Protein AF-A0A0P7AS39-F1 (afdb_monomer_lite)

pLDDT: mean 75.8, std 23.35, range [28.69, 97.69]

Foldseek 3Di:
DDPDPVNVVVVVVVVVVVVVVVVVVVVVVVVVVVVVVVPVVPDDDDDDDDDDDDDDDDDDDDDDDDDDDDDDDDPDPPPPPDPFAAEEEAEAEPVGGDPVVRVLLCVAQVVRHDYDYFDDADLVCVVVLNCPRGDPGQKYKHWYKDWDWDADPVLKIKIWIWIWIWMAGPVVSDTDPVRTDIDTFMAIDNDPVRRVVRRSVVDHD

Radius of gyration: 29.33 Å; chains: 1; bounding box: 55×98×68 Å

Secondary structure (DSSP, 8-state):
----HHHHHHHHHHHHHHHHHHHHHHHHHHHHHHHHHHHTT------------------PPP------------------PPPP-EEEEEEE-SSSB-HHHHHHHHHHH-TTSEE---SS--HHHHHTT-GGGS-S-SEEEEEEEEEEEEE-TTSPEEEEEEEEEEEEETTT--B-GGG-EEEEEEEEESSHHHHHHHHHHT---

Organism: NCBI:txid1300341

Structure (mmCIF, N/CA/C/O backbone):
data_AF-A0A0P7AS39-F1
#
_entry.id   AF-A0A0P7AS39-F1
#
loop_
_atom_site.group_PDB
_atom_site.id
_atom_site.type_symbol
_atom_site.label_atom_id
_atom_site.label_alt_id
_atom_site.label_comp_id
_atom_site.label_asym_id
_atom_site.label_entity_id
_atom_site.label_seq_id
_atom_site.pdbx_PDB_ins_code
_atom_site.Cartn_x
_atom_site.Cartn_y
_atom_site.Cartn_z
_atom_site.occupancy
_atom_site.B_iso_or_equiv
_atom_site.auth_seq_id
_atom_site.auth_comp_id
_atom_site.auth_asym_id
_atom_site.auth_atom_id
_atom_site.pdbx_PDB_model_num
ATOM 1 N N . MET A 1 1 ? 23.313 -58.226 -35.325 1.00 47.03 1 MET A N 1
ATOM 2 C CA . MET A 1 1 ? 23.686 -56.901 -35.876 1.00 47.03 1 MET A CA 1
ATOM 3 C C . MET A 1 1 ? 24.192 -55.994 -34.739 1.00 47.03 1 MET A C 1
ATOM 5 O O . MET A 1 1 ? 23.408 -55.408 -34.002 1.00 47.03 1 MET A O 1
ATOM 9 N N . PHE A 1 2 ? 25.515 -55.976 -34.541 1.00 50.25 2 PHE A N 1
ATOM 10 C CA . PHE A 1 2 ? 26.326 -55.118 -33.650 1.00 50.25 2 PHE A CA 1
ATOM 11 C C . PHE A 1 2 ? 26.127 -53.594 -33.799 1.00 50.25 2 PHE A C 1
ATOM 13 O O . PHE A 1 2 ? 26.998 -52.965 -34.384 1.00 50.25 2 PHE A O 1
ATOM 20 N N . GLN A 1 3 ? 25.072 -52.954 -33.264 1.00 56.53 3 GLN A N 1
ATOM 21 C CA . GLN A 1 3 ? 25.091 -51.478 -33.142 1.00 56.53 3 GLN A CA 1
ATOM 22 C C . GLN A 1 3 ? 26.218 -51.040 -32.191 1.00 56.53 3 GLN A C 1
ATOM 24 O O . GLN A 1 3 ? 26.231 -51.409 -31.014 1.00 56.53 3 GLN A O 1
ATOM 29 N N . SER A 1 4 ? 27.166 -50.252 -32.710 1.00 67.62 4 SER A N 1
ATOM 30 C CA . SER A 1 4 ? 28.352 -49.813 -31.972 1.00 67.62 4 SER A CA 1
ATOM 31 C C . SER A 1 4 ? 27.969 -48.962 -30.753 1.00 67.62 4 SER A C 1
ATOM 33 O O . SER A 1 4 ? 27.009 -48.186 -30.779 1.00 67.62 4 SER A O 1
ATOM 35 N N . ARG A 1 5 ? 28.739 -49.069 -29.661 1.00 61.78 5 ARG A N 1
ATOM 36 C CA . ARG A 1 5 ? 28.501 -48.314 -28.411 1.00 61.78 5 ARG A CA 1
ATOM 37 C C . ARG A 1 5 ? 28.425 -46.790 -28.634 1.00 61.78 5 ARG A C 1
ATOM 39 O O . ARG A 1 5 ? 27.752 -46.102 -27.871 1.00 61.78 5 ARG A O 1
ATOM 46 N N . ARG A 1 6 ? 29.055 -46.268 -29.699 1.00 60.56 6 ARG A N 1
ATOM 47 C CA . ARG A 1 6 ? 28.968 -44.854 -30.111 1.00 60.56 6 ARG A CA 1
ATOM 48 C C . ARG A 1 6 ? 27.585 -44.481 -30.661 1.00 60.56 6 ARG A C 1
ATOM 50 O O . ARG A 1 6 ? 27.065 -43.432 -30.297 1.00 60.56 6 ARG A O 1
ATOM 57 N N . GLN A 1 7 ? 26.946 -45.353 -31.445 1.00 62.91 7 GLN A N 1
ATOM 58 C CA . GLN A 1 7 ? 25.600 -45.092 -31.977 1.00 62.91 7 GLN A CA 1
ATOM 59 C C . GLN A 1 7 ? 24.518 -45.081 -30.889 1.00 62.91 7 GLN A C 1
ATOM 61 O O . GLN A 1 7 ? 23.583 -44.290 -30.972 1.00 62.91 7 GLN A O 1
ATOM 66 N N . ARG A 1 8 ? 24.656 -45.898 -29.833 1.00 62.75 8 ARG A N 1
ATOM 67 C CA . ARG A 1 8 ? 23.720 -45.866 -28.691 1.00 62.75 8 ARG A CA 1
ATOM 68 C C . ARG A 1 8 ? 23.832 -44.575 -27.876 1.00 62.75 8 ARG A C 1
ATOM 70 O O . ARG A 1 8 ? 22.810 -44.024 -27.485 1.00 62.75 8 ARG A O 1
ATOM 77 N N . LYS A 1 9 ? 25.051 -44.062 -27.664 1.00 66.31 9 LYS A N 1
ATOM 78 C CA . LYS A 1 9 ? 25.258 -42.786 -26.956 1.00 66.31 9 LYS A CA 1
ATOM 79 C C . LYS A 1 9 ? 24.668 -41.600 -27.724 1.00 66.31 9 LYS A C 1
ATOM 81 O O . LYS A 1 9 ? 23.971 -40.797 -27.118 1.00 66.31 9 LYS A O 1
ATOM 86 N N . LEU A 1 10 ? 24.873 -41.549 -29.044 1.00 69.12 10 LEU A N 1
ATOM 87 C CA . LEU A 1 10 ? 24.314 -40.497 -29.903 1.00 69.12 10 LEU A CA 1
ATOM 88 C C . LEU A 1 10 ? 22.780 -40.524 -29.957 1.00 69.12 10 LEU A C 1
ATOM 90 O O . LEU A 1 10 ? 22.144 -39.478 -29.881 1.00 69.12 10 LEU A O 1
ATOM 94 N N . LYS A 1 11 ? 22.164 -41.712 -30.032 1.00 72.12 11 LYS A N 1
ATOM 95 C CA . LYS A 1 11 ? 20.696 -41.837 -30.011 1.00 72.12 11 LYS A CA 1
ATOM 96 C C . LYS A 1 11 ? 20.095 -41.389 -28.678 1.00 72.12 11 LYS A C 1
ATOM 98 O O . LYS A 1 11 ? 19.068 -40.715 -28.672 1.00 72.12 11 LYS A O 1
ATOM 103 N N . ASN A 1 12 ? 20.753 -41.706 -27.563 1.00 72.31 12 ASN A N 1
ATOM 104 C CA . ASN A 1 12 ? 20.279 -41.306 -26.240 1.00 72.31 12 ASN A CA 1
ATOM 105 C C . ASN A 1 12 ? 20.435 -39.797 -26.003 1.00 72.31 12 ASN A C 1
ATOM 107 O O . ASN A 1 12 ? 19.520 -39.186 -25.458 1.00 72.31 12 ASN A O 1
ATOM 111 N N . SER A 1 13 ? 21.534 -39.177 -26.449 1.00 74.12 13 SER A N 1
ATOM 112 C CA . SER A 1 13 ? 21.708 -37.722 -26.332 1.00 74.12 13 SER A CA 1
ATOM 113 C C . SER A 1 13 ? 20.749 -36.952 -27.239 1.00 74.12 13 SER A C 1
ATOM 115 O O . SER A 1 13 ? 20.188 -35.948 -26.814 1.00 74.12 13 SER A O 1
ATOM 117 N N . LEU A 1 14 ? 20.502 -37.444 -28.459 1.00 79.88 14 LEU A N 1
ATOM 118 C CA . LEU A 1 14 ? 19.547 -36.833 -29.386 1.00 79.88 14 LEU A CA 1
ATOM 119 C C . LEU A 1 14 ? 18.106 -36.950 -28.867 1.00 79.88 14 LEU A C 1
ATOM 121 O O . LEU A 1 14 ? 17.353 -35.983 -28.913 1.00 79.88 14 LEU A O 1
ATOM 125 N N . SER A 1 15 ? 17.738 -38.109 -28.310 1.00 81.50 15 SER A N 1
ATOM 126 C CA . SER A 1 15 ? 16.428 -38.304 -27.679 1.00 81.50 15 SER A CA 1
ATOM 127 C C . SER A 1 15 ? 16.233 -37.392 -26.466 1.00 81.50 15 SER A C 1
ATOM 129 O O . SER A 1 15 ? 15.133 -36.884 -26.257 1.00 81.50 15 SER A O 1
ATOM 131 N N . LEU A 1 16 ? 17.289 -37.159 -25.684 1.00 83.50 16 LEU A N 1
ATOM 132 C CA . LEU A 1 16 ? 17.232 -36.276 -24.524 1.00 83.50 16 LEU A CA 1
ATOM 133 C C . LEU A 1 16 ? 17.118 -34.805 -24.946 1.00 83.50 16 LEU A C 1
ATOM 135 O O . LEU A 1 16 ? 16.257 -34.101 -24.427 1.00 83.50 16 LEU A O 1
ATOM 139 N N . LEU A 1 17 ? 17.894 -34.371 -25.945 1.00 84.62 17 LEU A N 1
ATOM 140 C CA . LEU A 1 17 ? 17.782 -33.027 -26.523 1.00 84.62 17 LEU A CA 1
ATOM 141 C C . LEU A 1 17 ? 16.387 -32.763 -27.096 1.00 84.62 17 LEU A C 1
ATOM 143 O O . LEU A 1 17 ? 15.815 -31.708 -26.838 1.00 84.62 17 LEU A O 1
ATOM 147 N N . LEU A 1 18 ? 15.805 -33.734 -27.807 1.00 86.94 18 LEU A N 1
ATOM 148 C CA . LEU A 1 18 ? 14.460 -33.599 -28.365 1.00 86.94 18 LEU A CA 1
ATOM 149 C C . LEU A 1 18 ? 13.398 -33.443 -27.266 1.00 86.94 18 LEU A C 1
ATOM 151 O O . LEU A 1 18 ? 12.508 -32.607 -27.389 1.00 86.94 18 LEU A O 1
ATOM 155 N N . LYS A 1 19 ? 13.510 -34.203 -26.167 1.00 87.00 19 LYS A N 1
ATOM 156 C CA . LYS A 1 19 ? 12.599 -34.084 -25.016 1.00 87.00 19 LYS A CA 1
ATOM 157 C C . LYS A 1 19 ? 12.704 -32.718 -24.343 1.00 87.00 19 LYS A C 1
ATOM 159 O O . LYS A 1 19 ? 11.678 -32.119 -24.049 1.00 87.00 19 LYS A O 1
ATOM 164 N N . VAL A 1 20 ? 13.923 -32.217 -24.135 1.00 88.88 20 VAL A N 1
ATOM 165 C CA . VAL A 1 20 ? 14.144 -30.883 -23.551 1.00 88.88 20 VAL A CA 1
ATOM 166 C C . VAL A 1 20 ? 13.539 -29.801 -24.444 1.00 88.88 20 VAL A C 1
ATOM 168 O O . VAL A 1 20 ? 12.831 -28.928 -23.954 1.00 88.88 20 VAL A O 1
ATOM 171 N N . LEU A 1 21 ? 13.743 -29.894 -25.757 1.00 88.62 21 LEU A N 1
ATOM 172 C CA . LEU A 1 21 ? 13.218 -28.919 -26.711 1.00 88.62 21 LEU A CA 1
ATOM 173 C C . LEU A 1 21 ? 11.680 -28.924 -26.753 1.00 88.62 21 LEU A C 1
ATOM 175 O O . LEU A 1 21 ? 11.061 -27.869 -26.856 1.00 88.62 21 LEU A O 1
ATOM 179 N N . LEU A 1 22 ? 11.062 -30.096 -26.586 1.00 88.50 22 LEU A N 1
ATOM 180 C CA . LEU A 1 22 ? 9.608 -30.239 -26.512 1.00 88.50 22 LEU A CA 1
ATOM 181 C C . LEU A 1 22 ? 9.037 -29.635 -25.218 1.00 88.50 22 LEU A C 1
ATOM 183 O O . LEU A 1 22 ? 8.024 -28.943 -25.269 1.00 88.50 22 LEU A O 1
ATOM 187 N N . VAL A 1 23 ? 9.718 -29.808 -24.079 1.00 86.88 23 VAL A N 1
ATOM 188 C CA . VAL A 1 23 ? 9.347 -29.145 -22.813 1.00 86.88 23 VAL A CA 1
ATOM 189 C C . VAL A 1 23 ? 9.438 -27.622 -22.944 1.00 86.88 23 VAL A C 1
ATOM 191 O O . VAL A 1 23 ? 8.516 -26.920 -22.538 1.00 86.88 23 VAL A O 1
ATOM 194 N N . VAL A 1 24 ? 10.501 -27.103 -23.567 1.00 87.38 24 VAL A N 1
ATOM 195 C CA . VAL A 1 24 ? 10.653 -25.658 -23.809 1.00 87.38 24 VAL A CA 1
ATOM 196 C C . VAL A 1 24 ? 9.545 -25.126 -24.724 1.00 87.38 24 VAL A C 1
ATOM 198 O O . VAL A 1 24 ? 8.964 -24.087 -24.426 1.00 87.38 24 VAL A O 1
ATOM 201 N N . ALA A 1 25 ? 9.189 -25.846 -25.792 1.00 85.31 25 ALA A N 1
ATOM 202 C CA . ALA A 1 25 ? 8.106 -25.439 -26.691 1.00 85.31 25 ALA A CA 1
ATOM 203 C C . ALA A 1 25 ? 6.736 -25.382 -25.988 1.00 85.31 25 ALA A C 1
ATOM 205 O O . ALA A 1 25 ? 5.954 -24.464 -26.239 1.00 85.31 25 ALA A O 1
ATOM 206 N N . VAL A 1 26 ? 6.459 -26.327 -25.082 1.00 84.19 26 VAL A N 1
ATOM 207 C CA . VAL A 1 26 ? 5.236 -26.322 -24.261 1.00 84.19 26 VAL A CA 1
ATOM 208 C C . VAL A 1 26 ? 5.228 -25.136 -23.294 1.00 84.19 26 VAL A C 1
ATOM 210 O O . VAL A 1 26 ? 4.208 -24.463 -23.181 1.00 84.19 26 VAL A O 1
ATOM 213 N N . LEU A 1 27 ? 6.362 -24.826 -22.655 1.00 78.75 27 LEU A N 1
ATOM 214 C CA . LEU A 1 27 ? 6.479 -23.658 -21.775 1.00 78.75 27 LEU A CA 1
ATOM 215 C C . LEU A 1 27 ? 6.248 -22.345 -22.536 1.00 78.75 27 LEU A C 1
ATOM 217 O O . LEU A 1 27 ? 5.479 -21.512 -22.073 1.00 78.75 27 LEU A O 1
ATOM 221 N N . VAL A 1 28 ? 6.830 -22.179 -23.728 1.00 79.31 28 VAL A N 1
ATOM 222 C CA . VAL A 1 28 ? 6.599 -20.989 -24.572 1.00 79.31 28 VAL A CA 1
ATOM 223 C C . VAL A 1 28 ? 5.122 -20.854 -24.953 1.00 79.31 28 VAL A C 1
ATOM 225 O O . VAL A 1 28 ? 4.575 -19.757 -24.899 1.00 79.31 28 VAL A O 1
ATOM 228 N N . LYS A 1 29 ? 4.443 -21.962 -25.281 1.00 76.81 29 LYS A N 1
ATOM 229 C CA . LYS A 1 29 ? 3.007 -21.939 -25.595 1.00 76.81 29 LYS A CA 1
ATOM 230 C C . LYS A 1 29 ? 2.122 -21.596 -24.399 1.00 76.81 29 LYS A C 1
ATOM 232 O O . LYS A 1 29 ? 1.101 -20.949 -24.601 1.00 76.81 29 LYS A O 1
ATOM 237 N N . LEU A 1 30 ? 2.506 -22.005 -23.189 1.00 67.62 30 LEU A N 1
ATOM 238 C CA . LEU A 1 30 ? 1.815 -21.609 -21.959 1.00 67.62 30 LEU A CA 1
ATOM 239 C C . LEU A 1 30 ? 1.957 -20.099 -21.709 1.00 67.62 30 LEU A C 1
ATOM 241 O O . LEU A 1 30 ? 0.955 -19.440 -21.456 1.00 67.62 30 LEU A O 1
ATOM 245 N N . PHE A 1 31 ? 3.156 -19.536 -21.896 1.00 64.44 31 PHE A N 1
ATOM 246 C CA . PHE A 1 31 ? 3.369 -18.085 -21.798 1.00 64.44 31 PHE A CA 1
ATOM 247 C C . PHE A 1 31 ? 2.593 -17.289 -22.865 1.00 64.44 31 PHE A C 1
ATOM 249 O O . PHE A 1 31 ? 2.024 -16.247 -22.552 1.00 64.44 31 PHE A O 1
ATOM 256 N N . ASP A 1 32 ? 2.511 -17.779 -24.108 1.00 58.91 32 ASP A N 1
ATOM 257 C CA . ASP A 1 32 ? 1.695 -17.148 -25.162 1.00 58.91 32 ASP A CA 1
ATOM 258 C C . ASP A 1 32 ? 0.187 -17.165 -24.841 1.00 58.91 32 ASP A C 1
ATOM 260 O O . ASP A 1 32 ? -0.555 -16.293 -25.305 1.00 58.91 32 ASP A O 1
ATOM 264 N N . TRP A 1 33 ? -0.285 -18.168 -24.091 1.00 53.50 33 TRP A N 1
ATOM 265 C CA . TRP A 1 33 ? -1.696 -18.296 -23.720 1.00 53.50 33 TRP A CA 1
ATOM 266 C C . TRP A 1 33 ? -2.080 -17.296 -22.624 1.00 53.50 33 TRP A C 1
ATOM 268 O O . TRP A 1 33 ? -3.065 -16.579 -22.801 1.00 53.50 33 TRP A O 1
ATOM 278 N N . ASP A 1 34 ? -1.234 -17.137 -21.599 1.00 53.19 34 ASP A N 1
ATOM 279 C CA . ASP A 1 34 ? -1.402 -16.109 -20.558 1.00 53.19 34 ASP A CA 1
ATOM 280 C C . ASP A 1 34 ? -1.410 -14.686 -21.145 1.00 53.19 34 ASP A C 1
ATOM 282 O O . ASP A 1 34 ? -2.189 -13.831 -20.725 1.00 53.19 34 ASP A O 1
ATOM 286 N N . ILE A 1 35 ? -0.584 -14.419 -22.166 1.00 55.56 35 ILE A N 1
ATOM 287 C CA . ILE A 1 35 ? -0.557 -13.104 -22.824 1.00 55.56 35 ILE A CA 1
ATOM 288 C C . ILE A 1 35 ? -1.856 -12.858 -23.605 1.00 55.56 35 ILE A C 1
ATOM 290 O O . ILE A 1 35 ? -2.406 -11.759 -23.552 1.00 55.56 35 ILE A O 1
ATOM 294 N N . LYS A 1 36 ? -2.389 -13.855 -24.322 1.00 48.50 36 LYS A N 1
ATOM 295 C CA . LYS A 1 36 ? -3.615 -13.660 -25.116 1.00 48.50 36 LYS A CA 1
ATOM 296 C C . LYS A 1 36 ? -4.859 -13.438 -24.261 1.00 48.50 36 LYS A C 1
ATOM 298 O O . LYS A 1 36 ? -5.674 -12.605 -24.649 1.00 48.50 36 LYS A O 1
ATOM 303 N N . GLU A 1 37 ? -4.980 -14.106 -23.115 1.00 50.56 37 GLU A N 1
ATOM 304 C CA . GLU A 1 37 ? -6.087 -13.863 -22.177 1.00 50.56 37 GLU A CA 1
ATOM 305 C C . GLU A 1 37 ? -6.013 -12.461 -21.544 1.00 50.56 37 GLU A C 1
ATOM 307 O O . GLU A 1 37 ? -7.041 -11.825 -21.312 1.00 50.56 37 GLU A O 1
ATOM 312 N N . PHE A 1 38 ? -4.801 -11.923 -21.356 1.00 45.09 38 PHE A N 1
ATOM 313 C CA . PHE A 1 38 ? -4.596 -10.576 -20.815 1.00 45.09 38 PHE A CA 1
ATOM 314 C C . PHE A 1 38 ? -4.957 -9.452 -21.806 1.00 45.09 38 PHE A C 1
ATOM 316 O O . PHE A 1 38 ? -5.356 -8.366 -21.388 1.00 45.09 38 PHE A O 1
ATOM 323 N N . PHE A 1 39 ? -4.851 -9.694 -23.120 1.00 45.75 39 PHE A N 1
ATOM 324 C CA . PHE A 1 39 ? -5.124 -8.688 -24.159 1.00 45.75 39 PHE A CA 1
ATOM 325 C C . PHE A 1 39 ? -6.495 -8.821 -24.844 1.00 45.75 39 PHE A C 1
ATOM 327 O O . PHE A 1 39 ? -6.911 -7.890 -25.533 1.00 45.75 39 PHE A O 1
ATOM 334 N N . SER A 1 40 ? -7.242 -9.912 -24.640 1.00 41.50 40 SER A N 1
ATOM 335 C CA . SER A 1 40 ? -8.593 -10.069 -25.209 1.00 41.50 40 SER A CA 1
ATOM 336 C C . SER A 1 40 ? -9.697 -9.301 -24.469 1.00 41.50 40 SER A C 1
ATOM 338 O O . SER A 1 40 ? -10.819 -9.249 -24.959 1.00 41.50 40 SER A O 1
ATOM 340 N N . GLY A 1 41 ? -9.399 -8.685 -23.320 1.00 36.34 41 GLY A N 1
ATOM 341 C CA . GLY A 1 41 ? -10.342 -7.838 -22.572 1.00 36.34 41 GLY A CA 1
ATOM 342 C C . GLY A 1 41 ? -10.263 -6.337 -22.883 1.00 36.34 41 GLY A C 1
ATOM 343 O O . GLY A 1 41 ? -10.928 -5.554 -22.215 1.00 36.34 41 GLY A O 1
ATOM 344 N N . ALA A 1 42 ? -9.430 -5.916 -23.843 1.00 38.69 42 ALA A N 1
ATOM 345 C CA . ALA A 1 42 ? -9.118 -4.506 -24.102 1.00 38.69 42 ALA A CA 1
ATOM 346 C C . ALA A 1 42 ? -9.568 -4.027 -25.495 1.00 38.69 42 ALA A C 1
ATOM 348 O O . ALA A 1 42 ? -8.835 -3.316 -26.185 1.00 38.69 42 ALA A O 1
ATOM 349 N N . ALA A 1 43 ? -10.767 -4.419 -25.922 1.00 41.00 43 ALA A N 1
ATOM 350 C CA . ALA A 1 43 ? -11.429 -3.827 -27.077 1.00 41.00 43 ALA A CA 1
ATOM 351 C C . ALA A 1 43 ? -12.859 -3.426 -26.694 1.00 41.00 43 ALA A C 1
ATOM 353 O O . ALA A 1 43 ? -13.562 -4.227 -26.091 1.00 41.00 43 ALA A O 1
ATOM 354 N N . GLU A 1 44 ? -13.237 -2.209 -27.106 1.00 39.97 44 GLU A N 1
ATOM 355 C CA . GLU A 1 44 ? -14.496 -1.483 -26.841 1.00 39.97 44 GLU A CA 1
ATOM 356 C C . GLU A 1 44 ? -14.477 -0.756 -25.481 1.00 39.97 44 GLU A C 1
ATOM 358 O O . GLU A 1 44 ? -14.293 -1.355 -24.434 1.00 39.97 44 GLU A O 1
ATOM 363 N N . ASP A 1 45 ? -14.523 0.573 -25.395 1.00 32.09 45 ASP A N 1
ATOM 364 C CA . ASP A 1 45 ? -15.411 1.499 -26.091 1.00 32.09 45 ASP A CA 1
ATOM 365 C C . ASP A 1 45 ? -14.723 2.875 -26.241 1.00 32.09 45 ASP A C 1
ATOM 367 O O . ASP A 1 45 ? -14.144 3.424 -25.298 1.00 32.09 45 ASP A O 1
ATOM 371 N N . LYS A 1 46 ? -14.739 3.415 -27.463 1.00 39.19 46 LYS A N 1
ATOM 372 C CA . LYS A 1 46 ? -14.346 4.791 -27.770 1.00 39.19 46 LYS A CA 1
ATOM 373 C C . LYS A 1 46 ? -15.633 5.596 -27.867 1.00 39.19 46 LYS A C 1
ATOM 375 O O . LYS A 1 46 ? -16.247 5.616 -28.929 1.00 39.19 46 LYS A O 1
ATOM 380 N N . THR A 1 47 ? -15.966 6.342 -26.823 1.00 34.00 47 THR A N 1
ATOM 381 C CA . THR A 1 47 ? -16.983 7.389 -26.921 1.00 34.00 47 THR A CA 1
ATOM 382 C C . THR A 1 47 ? -16.501 8.685 -26.273 1.00 34.00 47 THR A C 1
ATOM 384 O O . THR A 1 47 ? -16.210 8.782 -25.087 1.00 34.00 47 THR A O 1
ATOM 387 N N . GLU A 1 48 ? -16.324 9.648 -27.173 1.00 39.50 48 GLU A N 1
ATOM 388 C CA . GLU A 1 48 ? -16.251 11.101 -27.049 1.00 39.50 48 GLU A CA 1
ATOM 389 C C . GLU A 1 48 ? -16.512 11.721 -25.663 1.00 39.50 48 GLU A C 1
ATOM 391 O O . GLU A 1 48 ? -17.621 11.669 -25.140 1.00 39.50 48 GLU A O 1
ATOM 396 N N . ILE A 1 49 ? -15.541 12.492 -25.160 1.00 34.19 49 ILE A N 1
ATOM 397 C CA . ILE A 1 49 ? -15.831 13.622 -24.267 1.00 34.19 49 ILE A CA 1
ATOM 398 C C . ILE A 1 49 ? -15.376 14.894 -24.975 1.00 34.19 49 ILE A C 1
ATOM 400 O O . ILE A 1 49 ? -14.202 15.271 -24.971 1.00 34.19 49 ILE A O 1
ATOM 404 N N . LYS A 1 50 ? -16.350 15.528 -25.633 1.00 33.44 50 LYS A N 1
ATOM 405 C CA . LYS A 1 50 ? -16.281 16.916 -26.078 1.00 33.44 50 LYS A CA 1
ATOM 406 C C . LYS A 1 50 ? -16.234 17.834 -24.857 1.00 33.44 50 LYS A C 1
ATOM 408 O O . LYS A 1 50 ? -16.996 17.690 -23.908 1.00 33.44 50 LYS A O 1
ATOM 413 N N . THR A 1 51 ? -15.330 18.792 -24.958 1.00 39.56 51 THR A N 1
ATOM 414 C CA . THR A 1 51 ? -15.225 20.051 -24.221 1.00 39.56 51 THR A CA 1
ATOM 415 C C . THR A 1 51 ? -16.567 20.674 -23.822 1.00 39.56 51 THR A C 1
ATOM 417 O O . THR A 1 51 ? -17.388 20.949 -24.695 1.00 39.56 51 THR A O 1
ATOM 420 N N . LEU A 1 52 ? -16.712 21.023 -22.542 1.00 32.56 52 LEU A N 1
ATOM 421 C CA . LEU A 1 52 ? -17.580 22.102 -22.061 1.00 32.56 52 LEU A CA 1
ATOM 422 C C . LEU A 1 52 ? -16.872 22.790 -20.887 1.00 32.56 52 LEU A C 1
ATOM 424 O O . LEU A 1 52 ? -16.954 22.376 -19.734 1.00 32.56 52 LEU A O 1
ATOM 428 N N . ILE A 1 53 ? -16.095 23.811 -21.241 1.00 35.41 53 ILE A N 1
ATOM 429 C CA . ILE A 1 53 ? -15.719 24.902 -20.349 1.00 35.41 53 ILE A CA 1
ATOM 430 C C . ILE A 1 53 ? -16.909 25.862 -20.395 1.00 35.41 53 ILE A C 1
ATOM 432 O O .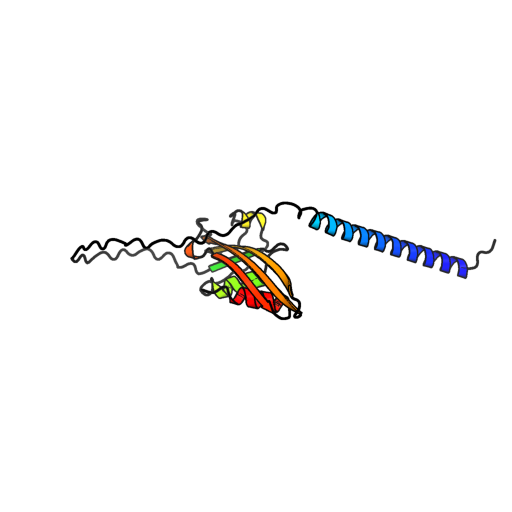 ILE A 1 53 ? -17.124 26.505 -21.419 1.00 35.41 53 ILE A O 1
ATOM 436 N N . GLU A 1 54 ? -17.682 25.937 -19.317 1.00 34.06 54 GLU A N 1
ATOM 437 C CA . GLU A 1 54 ? -18.535 27.090 -19.025 1.00 34.06 54 GLU A CA 1
ATOM 438 C C . GLU A 1 54 ? -18.285 27.502 -17.574 1.00 34.06 54 GLU A C 1
ATOM 440 O O . GLU A 1 54 ? -18.735 26.885 -16.612 1.00 34.06 54 GLU A O 1
ATOM 445 N N . GLU A 1 55 ? -17.474 28.544 -17.458 1.00 38.69 55 GLU A N 1
ATOM 446 C CA . GLU A 1 55 ? -17.252 29.352 -16.275 1.00 38.69 55 GLU A CA 1
ATOM 447 C C . GLU A 1 55 ? -18.431 30.332 -16.172 1.00 38.69 55 GLU A C 1
ATOM 449 O O . GLU A 1 55 ? -18.603 31.182 -17.046 1.00 38.69 55 GLU A O 1
ATOM 454 N N . LYS A 1 56 ? -19.266 30.201 -15.133 1.00 32.06 56 LYS A N 1
ATOM 455 C CA . LYS A 1 56 ? -20.216 31.245 -14.735 1.00 32.06 56 LYS A CA 1
ATOM 456 C C . LYS A 1 56 ? -20.363 31.344 -13.219 1.00 32.06 56 LYS A C 1
ATOM 458 O O . LYS A 1 56 ? -20.756 30.395 -12.550 1.00 32.06 56 LYS A O 1
ATOM 463 N N . ASP A 1 57 ? -20.087 32.563 -12.772 1.00 28.69 57 ASP A N 1
ATOM 464 C CA . ASP A 1 57 ? -20.773 33.335 -11.741 1.00 28.69 57 ASP A CA 1
ATOM 465 C C . ASP A 1 57 ? -20.759 32.846 -10.283 1.00 28.69 57 ASP A C 1
ATOM 467 O O . ASP A 1 57 ? -21.563 32.041 -9.819 1.00 28.69 57 ASP A O 1
ATOM 471 N N . THR A 1 58 ? -19.864 33.500 -9.537 1.00 36.50 58 THR A N 1
ATOM 472 C CA . THR A 1 58 ? -20.123 34.188 -8.260 1.00 36.50 58 THR A CA 1
ATOM 473 C C . THR A 1 58 ? -21.548 34.092 -7.709 1.00 36.50 58 THR A C 1
ATOM 475 O O . THR A 1 58 ? -22.470 34.699 -8.252 1.00 36.50 58 THR A O 1
ATOM 478 N N . LEU A 1 59 ? -21.686 33.484 -6.526 1.00 29.81 59 LEU A N 1
ATOM 479 C CA . LEU A 1 59 ? -22.829 33.698 -5.641 1.00 29.81 59 LEU A CA 1
ATOM 480 C C . LEU A 1 59 ? -22.373 33.938 -4.196 1.00 29.81 59 LEU A C 1
ATOM 482 O O . LEU A 1 59 ? -21.750 33.112 -3.533 1.00 29.81 59 LEU A O 1
ATOM 486 N N . THR A 1 60 ? -22.693 35.152 -3.776 1.00 29.39 60 THR A N 1
ATOM 487 C CA . THR A 1 60 ? -22.491 35.843 -2.509 1.00 29.39 60 THR A CA 1
ATOM 488 C C . THR A 1 60 ? -23.097 35.082 -1.325 1.00 29.39 60 THR A C 1
ATOM 490 O O . THR A 1 60 ? -24.282 34.758 -1.334 1.00 29.39 60 THR A O 1
ATOM 493 N N . ILE A 1 61 ? -22.313 34.855 -0.267 1.00 36.19 61 ILE A N 1
ATOM 494 C CA . ILE A 1 61 ? -22.814 34.378 1.033 1.00 36.19 61 ILE A CA 1
ATOM 495 C C . ILE A 1 61 ? -23.360 35.595 1.804 1.00 36.19 61 IL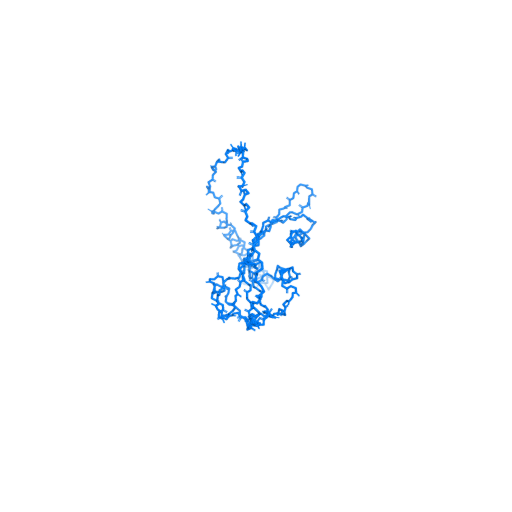E A C 1
ATOM 497 O O . ILE A 1 61 ? -22.624 36.575 1.955 1.00 36.19 61 ILE A O 1
ATOM 501 N N . PRO A 1 62 ? -24.610 35.590 2.306 1.00 32.41 62 PRO A N 1
ATOM 502 C CA . PRO A 1 62 ? -25.125 36.704 3.088 1.00 32.41 62 PRO A CA 1
ATOM 503 C C . PRO A 1 62 ? -24.532 36.715 4.502 1.00 32.41 62 PRO A C 1
ATOM 505 O O . PRO A 1 62 ? -24.668 35.775 5.284 1.00 32.41 62 PRO A O 1
ATOM 508 N N . LEU A 1 63 ? -23.898 37.843 4.812 1.00 31.59 63 LEU A N 1
ATOM 509 C CA . LEU A 1 63 ? -23.465 38.291 6.129 1.00 31.59 63 LEU A CA 1
ATOM 510 C C . LEU A 1 63 ? -24.694 38.506 7.033 1.00 31.59 63 LEU A C 1
ATOM 512 O O . LEU A 1 63 ? -25.430 39.474 6.850 1.00 31.59 63 LEU A O 1
ATOM 516 N N . VAL A 1 64 ? -24.902 37.640 8.027 1.00 30.41 64 VAL A N 1
ATOM 517 C CA . VAL A 1 64 ? -25.857 37.886 9.119 1.00 30.41 64 VAL A CA 1
ATOM 518 C C . VAL A 1 64 ? -25.071 38.201 10.389 1.00 30.41 64 VAL A C 1
ATOM 520 O O . VAL A 1 64 ? -24.389 37.348 10.950 1.00 30.41 64 VAL A O 1
ATOM 523 N N . LYS A 1 65 ? -25.163 39.466 10.811 1.00 32.78 65 LYS A N 1
ATOM 524 C CA . LYS A 1 65 ? -24.747 39.969 12.125 1.00 32.78 65 LYS A CA 1
ATOM 525 C C . LYS A 1 65 ? -25.634 39.385 13.228 1.00 32.78 65 LYS A C 1
ATOM 527 O O . LYS A 1 65 ? -26.855 39.438 13.108 1.00 32.78 65 LYS A O 1
ATOM 532 N N . ALA A 1 66 ? -25.023 38.991 14.340 1.00 31.81 66 ALA A N 1
ATOM 533 C CA . ALA A 1 66 ? -25.654 39.014 15.656 1.00 31.81 66 ALA A CA 1
ATOM 534 C C . ALA A 1 66 ? -24.587 39.344 16.713 1.00 31.81 66 ALA A C 1
ATOM 536 O O . ALA A 1 66 ? -23.599 38.625 16.852 1.00 31.81 66 ALA A O 1
ATOM 537 N N . ASP A 1 67 ? -24.780 40.465 17.408 1.00 32.31 67 ASP A N 1
ATOM 538 C CA . ASP A 1 67 ? -23.937 40.960 18.495 1.00 32.31 67 ASP A CA 1
ATOM 539 C C . ASP A 1 67 ? -24.375 40.364 19.852 1.00 32.31 67 ASP A C 1
ATOM 541 O O . ASP A 1 67 ? -25.511 40.585 20.258 1.00 32.31 67 ASP A O 1
ATOM 545 N N . SER A 1 68 ? -23.416 39.738 20.562 1.00 35.00 68 SER A N 1
ATOM 546 C CA . SER A 1 68 ? -23.205 39.698 22.040 1.00 35.00 68 SER A CA 1
ATOM 547 C C . SER A 1 68 ? -24.265 39.056 22.981 1.00 35.00 68 SER A C 1
ATOM 549 O O . SER A 1 68 ? -25.419 38.936 22.588 1.00 35.00 68 SER A O 1
ATOM 551 N N . PRO A 1 69 ? -23.970 38.737 24.278 1.00 42.62 69 PRO A N 1
ATOM 552 C CA . PRO A 1 69 ? -22.697 38.596 25.025 1.00 42.62 69 PRO A CA 1
ATOM 553 C C . PRO A 1 69 ? -22.562 37.282 25.872 1.00 42.62 69 PRO A C 1
ATOM 555 O O . PRO A 1 69 ? -23.496 36.499 25.992 1.00 42.62 69 PRO A O 1
ATOM 558 N N . LEU A 1 70 ? -21.376 37.089 26.482 1.00 40.47 70 LEU A N 1
ATOM 559 C CA . LEU A 1 70 ? -21.030 36.302 27.695 1.00 40.47 70 LEU A CA 1
ATOM 560 C C . LEU A 1 70 ? -21.949 35.145 28.157 1.00 40.47 70 LEU A C 1
ATOM 562 O O . LEU A 1 70 ? -22.962 35.386 28.809 1.00 40.47 70 LEU A O 1
ATOM 566 N N . ILE A 1 71 ? -21.448 33.904 28.047 1.00 38.78 71 ILE A N 1
ATOM 567 C CA . ILE A 1 71 ? -21.643 32.855 29.066 1.00 38.78 71 ILE A CA 1
ATOM 568 C C . ILE A 1 71 ? -20.305 32.138 29.296 1.00 38.78 71 ILE A C 1
ATOM 570 O O . ILE A 1 71 ? -19.821 31.369 28.467 1.00 38.78 71 ILE A O 1
ATOM 574 N N . GLU A 1 72 ? -19.707 32.439 30.444 1.00 43.53 72 GLU A N 1
ATOM 575 C CA . GLU A 1 72 ? -18.735 31.600 31.139 1.00 43.53 72 GLU A CA 1
ATOM 576 C C . GLU A 1 72 ? -19.444 30.364 31.723 1.00 43.53 72 GLU A C 1
ATOM 578 O O . GLU A 1 72 ? -20.615 3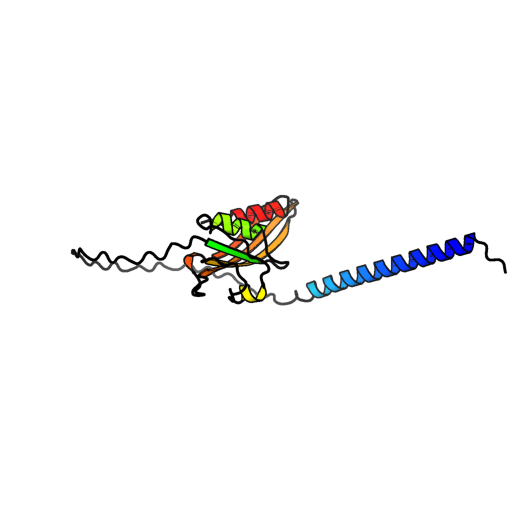0.430 32.086 1.00 43.53 72 GLU A O 1
ATOM 583 N N . ALA A 1 73 ? -18.679 29.283 31.897 1.00 38.16 73 ALA A N 1
ATOM 584 C CA . ALA A 1 73 ? -19.036 28.003 32.518 1.00 38.16 73 ALA A CA 1
ATOM 585 C C . ALA A 1 73 ? -19.738 26.972 31.615 1.00 38.16 73 ALA A C 1
ATOM 587 O O . ALA A 1 73 ? -20.954 26.924 31.490 1.00 38.16 73 ALA A O 1
ATOM 588 N N . GLN A 1 74 ? -18.951 26.013 31.123 1.00 35.56 74 GLN A N 1
ATOM 589 C CA . GLN A 1 74 ? -18.935 24.674 31.721 1.00 35.56 74 GLN A CA 1
ATOM 590 C C . GLN A 1 74 ? -17.764 23.871 31.147 1.00 35.56 74 GLN A C 1
ATOM 592 O O . GLN A 1 74 ? -17.796 23.345 30.037 1.00 35.56 74 GLN A O 1
ATOM 597 N N . LYS A 1 75 ? -16.712 23.775 31.964 1.00 40.88 75 LYS A N 1
ATOM 598 C CA . LYS A 1 75 ? -15.675 22.748 31.895 1.00 40.88 75 LYS A CA 1
ATOM 599 C C . LYS A 1 75 ? -16.357 21.390 32.090 1.00 40.88 75 LYS A C 1
ATOM 601 O O . LYS A 1 75 ? -16.443 20.892 33.206 1.00 40.88 75 LYS A O 1
ATOM 606 N N . SER A 1 76 ? -16.890 20.825 31.012 1.00 37.53 76 SER A N 1
ATOM 607 C CA . SER A 1 76 ? -17.158 19.394 30.953 1.00 37.53 76 SER A CA 1
ATOM 608 C C . SER A 1 76 ? -15.822 18.722 30.689 1.00 37.53 76 SER A C 1
ATOM 610 O O . SER A 1 76 ? -15.228 18.900 29.626 1.00 37.53 76 SER A O 1
ATOM 612 N N . GLU A 1 77 ? -15.323 18.004 31.691 1.00 39.81 77 GLU A N 1
ATOM 613 C CA . GLU A 1 77 ? -14.290 16.991 31.517 1.00 39.81 77 GLU A CA 1
ATOM 614 C C . GLU A 1 77 ? -14.812 15.972 30.502 1.00 39.81 77 GLU A C 1
ATOM 616 O O . GLU A 1 77 ? -15.499 15.008 30.832 1.00 39.81 77 GLU A O 1
ATOM 621 N N . VAL A 1 78 ? -14.524 16.225 29.225 1.00 38.50 78 VAL A N 1
ATOM 622 C CA . VAL A 1 78 ? -14.574 15.202 28.192 1.00 38.50 78 VAL A CA 1
ATOM 623 C C . VAL A 1 78 ? -13.577 14.159 28.657 1.00 38.50 78 VAL A C 1
ATOM 625 O O . VAL A 1 78 ? -12.377 14.437 28.697 1.00 38.50 78 VAL A O 1
ATOM 628 N N . ALA A 1 79 ? -14.079 12.995 29.072 1.00 37.28 79 ALA A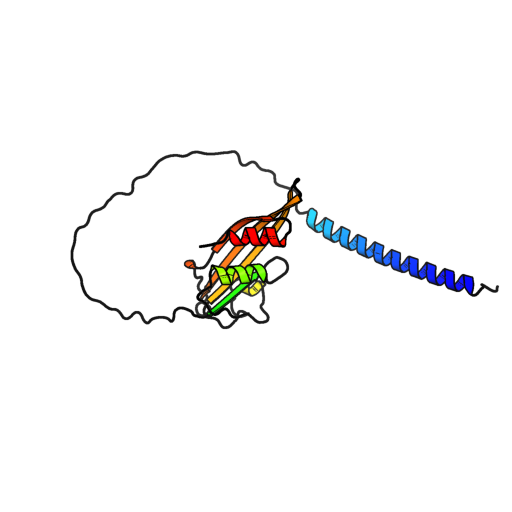 N 1
ATOM 629 C CA . ALA A 1 79 ? -13.261 11.815 29.275 1.00 37.28 79 ALA A CA 1
ATOM 630 C C . ALA A 1 79 ? -12.335 11.717 28.063 1.00 37.28 79 ALA A C 1
ATOM 632 O O . ALA A 1 79 ? -12.799 11.521 26.937 1.00 37.28 79 ALA A O 1
ATOM 633 N N . VAL A 1 80 ? -11.048 11.988 28.288 1.00 40.69 80 VAL A N 1
ATOM 634 C CA . VAL A 1 80 ? -10.028 11.968 27.250 1.00 40.69 80 VAL A CA 1
ATOM 635 C C . VAL A 1 80 ? -9.940 10.512 26.837 1.00 40.69 80 VAL A C 1
ATOM 637 O O . VAL A 1 80 ? -9.224 9.725 27.452 1.00 40.69 80 VAL A O 1
ATOM 640 N N . ASN A 1 81 ? -10.740 10.127 25.840 1.00 45.50 81 ASN A N 1
ATOM 641 C CA . ASN A 1 81 ? -10.489 8.914 25.090 1.00 45.50 81 ASN A CA 1
ATOM 642 C C . ASN A 1 81 ? -9.016 9.013 24.702 1.00 45.50 81 ASN A C 1
ATOM 644 O O . ASN A 1 81 ? -8.648 10.025 24.092 1.00 45.50 81 ASN A O 1
ATOM 648 N N . PRO A 1 82 ? -8.165 8.064 25.128 1.00 54.53 82 PRO A N 1
ATOM 649 C CA . PRO A 1 82 ? -6.751 8.151 24.833 1.00 54.53 82 PRO A CA 1
ATOM 650 C C . PRO A 1 82 ? -6.624 8.334 23.328 1.00 54.53 82 PRO A C 1
ATOM 652 O O . PRO A 1 82 ? -7.226 7.583 22.555 1.00 54.53 82 PRO A O 1
ATOM 655 N N . THR A 1 83 ? -5.916 9.386 22.914 1.00 58.47 83 THR A N 1
ATOM 656 C CA . THR A 1 83 ? -5.591 9.584 21.507 1.00 58.47 83 THR A CA 1
ATOM 657 C C . THR A 1 83 ? -4.964 8.277 21.038 1.00 58.47 83 THR A C 1
ATOM 659 O O . THR A 1 83 ? -3.993 7.845 21.672 1.00 58.47 83 THR A O 1
ATOM 662 N N . PRO A 1 84 ? -5.535 7.601 20.024 1.00 67.88 84 PRO A N 1
ATOM 663 C CA . PRO A 1 84 ? -5.068 6.280 19.656 1.00 67.88 84 PRO A CA 1
ATOM 664 C C . PRO A 1 84 ? -3.568 6.345 19.371 1.00 67.88 84 PRO A C 1
ATOM 666 O O . PRO A 1 84 ? -3.098 7.179 18.601 1.00 67.88 84 PRO A O 1
ATOM 669 N N . ASN A 1 85 ? -2.813 5.497 20.059 1.00 84.62 85 ASN A N 1
ATOM 670 C CA . ASN A 1 85 ? -1.358 5.482 20.063 1.00 84.62 85 ASN A CA 1
ATOM 671 C C . ASN A 1 85 ? -0.790 4.367 19.182 1.00 84.62 85 ASN A C 1
ATOM 673 O O . ASN A 1 85 ? 0.428 4.263 19.032 1.00 84.62 85 ASN A O 1
ATOM 677 N N . SER A 1 86 ? -1.651 3.521 18.607 1.00 93.50 86 SER A N 1
ATOM 678 C CA . SER A 1 86 ? -1.237 2.383 17.794 1.00 93.50 86 SER A CA 1
ATOM 679 C C . SER A 1 86 ? -2.059 2.224 16.519 1.00 93.50 86 SER A C 1
ATOM 681 O O . SER A 1 86 ? -3.290 2.285 16.532 1.00 93.50 86 SER A O 1
ATOM 683 N N . ALA A 1 87 ? -1.363 1.960 15.413 1.00 94.19 87 ALA A N 1
ATOM 684 C CA . ALA A 1 87 ? -1.968 1.735 14.105 1.00 94.19 87 ALA A CA 1
ATOM 685 C C . ALA A 1 87 ? -1.405 0.474 13.439 1.00 94.19 87 ALA A C 1
ATOM 687 O O . ALA A 1 87 ? -0.275 0.063 13.699 1.00 94.19 87 ALA A O 1
ATOM 688 N N . SER A 1 88 ? -2.182 -0.151 12.564 1.00 94.56 88 SER A N 1
ATOM 689 C CA . SER A 1 88 ? -1.687 -1.154 11.616 1.00 94.56 88 SER A CA 1
ATOM 690 C C . SER A 1 88 ? -2.093 -0.755 10.205 1.00 94.56 88 SER A C 1
ATOM 692 O O . SER A 1 88 ? -3.186 -0.233 10.005 1.00 94.56 88 SER A O 1
ATOM 694 N N . ILE A 1 89 ? -1.190 -0.932 9.239 1.00 95.00 89 ILE A N 1
ATOM 695 C CA . ILE A 1 89 ? -1.338 -0.402 7.879 1.00 95.00 89 ILE A CA 1
ATOM 696 C C . ILE A 1 89 ? -1.232 -1.552 6.880 1.00 95.00 89 ILE A C 1
ATOM 698 O O . ILE A 1 89 ? -0.252 -2.299 6.875 1.00 95.00 89 ILE A O 1
ATOM 702 N N . TYR A 1 90 ? -2.243 -1.676 6.025 1.00 95.56 90 TYR A N 1
ATOM 703 C CA . TYR A 1 90 ? -2.370 -2.732 5.029 1.00 95.56 90 TYR A CA 1
ATOM 704 C C . TYR A 1 90 ? -2.733 -2.137 3.672 1.00 95.56 90 TYR A C 1
ATOM 706 O O . TYR A 1 90 ? -3.906 -1.932 3.374 1.00 95.56 90 TYR A O 1
ATOM 714 N N . ILE A 1 91 ? -1.729 -1.879 2.834 1.00 95.56 91 ILE A N 1
ATOM 715 C CA . ILE A 1 91 ? -1.943 -1.419 1.459 1.00 95.56 91 ILE A CA 1
ATOM 716 C C . ILE A 1 91 ? -1.615 -2.555 0.505 1.00 95.56 91 ILE A C 1
ATOM 718 O O . ILE A 1 91 ? -0.503 -3.083 0.526 1.00 95.56 91 ILE A O 1
ATOM 722 N N . PHE A 1 92 ? -2.579 -2.943 -0.324 1.00 95.25 92 PHE A N 1
ATOM 723 C CA . PHE A 1 92 ? -2.425 -4.068 -1.237 1.00 95.25 92 PHE A CA 1
ATOM 724 C C . PHE A 1 92 ? -2.313 -3.619 -2.690 1.00 95.25 92 PHE A C 1
ATOM 726 O O . PHE A 1 92 ? -3.133 -2.844 -3.169 1.00 95.25 92 PHE A O 1
ATOM 733 N N . ASN A 1 93 ? -1.362 -4.187 -3.419 1.00 94.31 93 ASN A N 1
ATOM 734 C CA . ASN A 1 93 ? -1.330 -4.134 -4.875 1.00 94.31 93 ASN A CA 1
ATOM 735 C C . ASN A 1 93 ? -1.857 -5.460 -5.466 1.00 94.31 93 ASN A C 1
ATOM 737 O O . ASN A 1 93 ? -2.434 -6.307 -4.762 1.00 94.31 93 ASN A O 1
ATOM 741 N N . LYS A 1 94 ? -1.681 -5.650 -6.779 1.00 91.69 94 LYS A N 1
ATOM 742 C CA . LYS A 1 94 ? -2.103 -6.866 -7.496 1.00 91.69 94 LYS A CA 1
ATOM 743 C C . LYS A 1 94 ? -1.417 -8.136 -6.973 1.00 91.69 94 LYS A C 1
ATOM 745 O O . LYS A 1 94 ? -2.049 -9.186 -6.960 1.00 91.69 94 LYS A O 1
ATOM 750 N N . THR A 1 95 ? -0.176 -8.042 -6.491 1.00 90.50 95 THR A N 1
ATOM 751 C CA . THR A 1 95 ? 0.628 -9.199 -6.059 1.00 90.50 95 THR A CA 1
ATOM 752 C C . THR A 1 95 ? 0.548 -9.476 -4.558 1.00 90.50 95 THR A C 1
ATOM 754 O O . THR A 1 95 ? 0.783 -10.606 -4.136 1.00 90.50 95 THR A O 1
ATOM 757 N N . GLY A 1 96 ? 0.178 -8.495 -3.733 1.00 92.31 96 GLY A N 1
ATOM 758 C CA . GLY A 1 96 ? 0.062 -8.689 -2.289 1.00 92.31 96 GLY A CA 1
ATOM 759 C C . GLY A 1 96 ? 0.192 -7.394 -1.501 1.00 92.31 96 GLY A C 1
ATOM 760 O O . GLY A 1 96 ? -0.229 -6.337 -1.957 1.00 92.31 96 GLY A O 1
ATOM 761 N N . LEU A 1 97 ? 0.727 -7.495 -0.282 1.00 92.88 97 LEU A N 1
ATOM 762 C CA . LEU A 1 97 ? 1.001 -6.338 0.568 1.00 92.88 97 LEU A CA 1
ATOM 763 C C . LEU A 1 97 ? 2.159 -5.523 -0.023 1.00 92.88 97 LEU A C 1
ATOM 765 O O . LEU A 1 97 ? 3.277 -6.029 -0.156 1.00 92.88 97 LEU A O 1
ATOM 769 N N . ASP A 1 98 ? 1.902 -4.259 -0.333 1.00 94.50 98 ASP A N 1
ATOM 770 C CA . ASP A 1 98 ? 2.887 -3.357 -0.910 1.00 94.50 98 ASP A CA 1
ATOM 771 C C . ASP A 1 98 ? 3.696 -2.661 0.184 1.00 94.50 98 ASP A C 1
ATOM 773 O O . ASP A 1 98 ? 3.303 -1.636 0.737 1.00 94.50 98 ASP A O 1
ATOM 777 N N . LYS A 1 99 ? 4.857 -3.228 0.512 1.00 92.88 99 LYS A N 1
ATOM 778 C CA . LYS A 1 99 ? 5.705 -2.718 1.598 1.00 92.88 99 LYS A CA 1
ATOM 779 C C . LYS A 1 99 ? 6.224 -1.301 1.348 1.00 92.88 99 LYS A C 1
ATOM 781 O O . LYS A 1 99 ? 6.431 -0.567 2.310 1.00 92.88 99 LYS A O 1
ATOM 786 N N . ILE A 1 100 ? 6.450 -0.925 0.087 1.00 94.25 100 ILE A N 1
ATOM 787 C CA . ILE A 1 100 ? 6.980 0.400 -0.258 1.00 94.25 100 ILE A CA 1
ATOM 788 C C . ILE A 1 100 ? 5.902 1.445 0.015 1.00 94.25 100 ILE A C 1
ATOM 790 O O . ILE A 1 100 ? 6.161 2.441 0.692 1.00 94.25 100 ILE A O 1
ATOM 794 N N . VAL A 1 101 ? 4.680 1.186 -0.451 1.00 95.06 101 VAL A N 1
ATOM 795 C CA . VAL A 1 101 ? 3.553 2.096 -0.236 1.00 95.06 101 VAL A CA 1
ATOM 796 C C . VAL A 1 101 ? 3.111 2.101 1.228 1.00 95.06 101 VAL A C 1
ATOM 798 O O . VAL A 1 101 ? 2.864 3.174 1.765 1.00 95.06 101 VAL A O 1
ATOM 801 N N . VAL A 1 102 ? 3.100 0.949 1.912 1.00 94.88 102 VAL A N 1
ATOM 8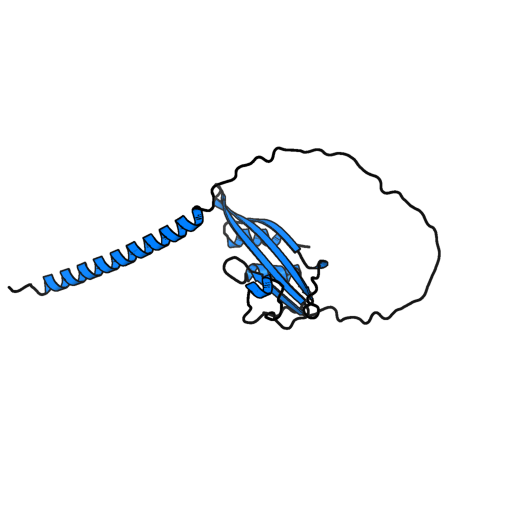02 C CA . VAL A 1 102 ? 2.846 0.873 3.366 1.00 94.88 102 VAL A CA 1
ATOM 803 C C . VAL A 1 102 ? 3.826 1.755 4.135 1.00 94.88 102 VAL A C 1
ATOM 805 O O . VAL A 1 102 ? 3.393 2.575 4.939 1.00 94.88 102 VAL A O 1
ATOM 808 N N . SER A 1 103 ? 5.128 1.636 3.857 1.00 94.19 103 SER A N 1
ATOM 809 C CA . SER A 1 103 ? 6.146 2.450 4.528 1.00 94.19 103 SER A CA 1
ATOM 810 C C . SER A 1 103 ? 5.978 3.940 4.226 1.00 94.19 103 SER A C 1
ATOM 812 O O . SER A 1 103 ? 6.183 4.778 5.101 1.00 94.19 103 SER A O 1
ATOM 814 N N . HIS A 1 104 ? 5.574 4.299 3.006 1.00 94.62 104 HIS A N 1
ATOM 815 C CA . HIS A 1 104 ? 5.270 5.689 2.687 1.00 94.62 104 HIS A CA 1
ATOM 816 C C . HIS A 1 104 ? 4.045 6.200 3.464 1.00 94.62 104 HIS A C 1
ATOM 818 O O . HIS A 1 104 ? 4.121 7.251 4.088 1.00 94.62 104 HIS A O 1
ATOM 824 N N . VAL A 1 105 ? 2.943 5.444 3.492 1.00 94.62 105 VAL A N 1
ATOM 825 C CA . VAL A 1 105 ? 1.724 5.812 4.233 1.00 94.62 105 VAL A CA 1
ATOM 826 C C . VAL A 1 105 ? 2.001 5.957 5.731 1.00 94.62 105 VAL A C 1
ATOM 828 O O . VAL A 1 105 ? 1.545 6.922 6.341 1.00 94.62 105 VAL A O 1
ATOM 831 N N . GLU A 1 106 ? 2.790 5.047 6.307 1.00 94.12 106 GLU A N 1
ATOM 832 C CA . GLU A 1 106 ? 3.272 5.128 7.690 1.00 94.12 106 GLU A CA 1
ATOM 833 C C . GLU A 1 106 ? 3.977 6.460 7.966 1.00 94.12 106 GLU A C 1
ATOM 835 O O . GLU A 1 106 ? 3.577 7.201 8.864 1.00 94.12 106 GLU A O 1
ATOM 840 N N . ASN A 1 107 ? 4.975 6.792 7.145 1.00 93.00 107 ASN A N 1
ATOM 841 C CA . ASN A 1 107 ? 5.810 7.978 7.326 1.00 93.00 107 ASN A CA 1
ATOM 842 C C . ASN A 1 107 ? 5.113 9.302 6.974 1.00 93.00 107 ASN A C 1
ATOM 844 O O . ASN A 1 107 ? 5.600 10.354 7.380 1.00 93.00 107 ASN A O 1
ATOM 848 N N . THR A 1 108 ? 4.014 9.273 6.217 1.00 93.31 108 THR A N 1
ATOM 849 C CA . THR A 1 108 ? 3.300 10.487 5.792 1.00 93.31 108 THR A CA 1
ATOM 850 C C . THR A 1 108 ? 2.084 10.780 6.671 1.00 93.31 108 THR A C 1
ATOM 852 O O . THR A 1 108 ? 1.889 11.919 7.084 1.00 93.31 108 THR A O 1
ATOM 855 N N . PHE A 1 109 ? 1.267 9.769 6.986 1.00 92.38 109 PHE A N 1
ATOM 856 C CA . PHE A 1 109 ? -0.037 9.965 7.640 1.00 92.38 109 PHE A CA 1
ATOM 857 C C . PHE A 1 109 ? -0.091 9.452 9.079 1.00 92.38 109 PHE A C 1
ATOM 859 O O . PHE A 1 109 ? -0.931 9.899 9.859 1.00 92.38 109 PHE A O 1
ATOM 866 N N . PHE A 1 110 ? 0.792 8.521 9.447 1.00 92.31 110 PHE A N 1
ATOM 867 C CA . PHE A 1 110 ? 0.755 7.836 10.741 1.00 92.31 110 PHE A CA 1
ATOM 868 C C . PHE A 1 110 ? 2.004 8.106 11.590 1.00 92.31 110 PHE A C 1
ATOM 870 O O . PHE A 1 110 ? 2.321 7.326 12.483 1.00 92.31 110 PHE A O 1
ATOM 877 N N . THR A 1 111 ? 2.672 9.244 11.377 1.00 90.56 111 THR A N 1
ATOM 878 C CA . THR A 1 111 ? 3.909 9.641 12.081 1.00 90.56 111 THR A CA 1
ATOM 879 C C . THR A 1 111 ? 3.780 9.672 13.605 1.00 90.56 111 THR A C 1
ATOM 881 O O . THR A 1 111 ? 4.758 9.444 14.311 1.00 90.56 111 THR A O 1
ATOM 884 N N . ASN A 1 112 ? 2.572 9.916 14.118 1.00 89.62 112 ASN A N 1
ATOM 885 C CA . ASN A 1 112 ? 2.281 9.976 15.552 1.00 89.62 112 ASN A CA 1
ATOM 886 C C . ASN A 1 112 ? 1.802 8.638 16.149 1.00 89.62 112 ASN A C 1
ATOM 888 O O . ASN A 1 112 ? 1.446 8.590 17.325 1.00 89.62 112 ASN A O 1
ATOM 892 N N . TYR A 1 113 ? 1.768 7.557 15.365 1.00 92.06 113 TYR A N 1
ATOM 893 C CA . TYR A 1 113 ? 1.270 6.254 15.800 1.00 92.06 113 TYR A CA 1
ATOM 894 C C . TYR A 1 113 ? 2.411 5.249 15.931 1.00 92.06 113 TYR A C 1
ATOM 896 O O . TYR A 1 113 ? 3.293 5.150 15.082 1.00 92.06 113 TYR A O 1
ATOM 904 N N . LYS A 1 114 ? 2.344 4.400 16.958 1.00 91.50 114 LYS A N 1
ATOM 905 C CA . LYS A 1 114 ? 3.169 3.196 17.026 1.00 91.50 114 LYS A CA 1
ATOM 906 C C . LYS A 1 114 ? 2.614 2.161 16.052 1.00 91.50 114 LYS A C 1
ATOM 908 O O . LYS A 1 114 ? 1.634 1.473 16.362 1.00 91.50 114 LYS A O 1
ATOM 913 N N . VAL A 1 115 ? 3.237 2.043 14.885 1.00 90.19 115 VAL A N 1
ATOM 914 C CA . VAL A 1 115 ? 2.798 1.086 13.868 1.00 90.19 115 VAL A CA 1
ATOM 915 C C . VAL A 1 115 ? 3.190 -0.338 14.257 1.00 90.19 115 VAL A C 1
ATOM 917 O O . VAL A 1 115 ? 4.324 -0.617 14.650 1.00 90.19 115 VAL A O 1
ATOM 920 N N . LYS A 1 116 ? 2.228 -1.261 14.177 1.00 86.12 116 LYS A N 1
ATOM 921 C CA . LYS A 1 116 ? 2.457 -2.697 14.363 1.00 86.12 116 LYS A CA 1
ATOM 922 C C . LYS A 1 116 ? 2.226 -3.430 13.050 1.00 86.12 116 LYS A C 1
ATOM 924 O O . LYS A 1 116 ? 1.178 -3.285 12.422 1.00 86.12 116 LYS A O 1
ATOM 929 N N . ALA A 1 117 ? 3.180 -4.280 12.685 1.00 72.62 117 ALA A N 1
ATOM 930 C CA . ALA A 1 117 ? 3.002 -5.215 11.588 1.00 72.62 117 ALA A CA 1
ATOM 931 C C . ALA A 1 117 ? 1.939 -6.264 11.956 1.00 72.62 117 ALA A C 1
ATOM 933 O O . ALA A 1 117 ? 1.964 -6.842 13.045 1.00 72.62 117 ALA A O 1
ATOM 934 N N . GLY A 1 118 ? 1.004 -6.511 11.039 1.00 65.50 118 GLY A N 1
ATOM 935 C CA . GLY A 1 118 ? 0.109 -7.661 11.128 1.00 65.50 118 GLY A CA 1
ATOM 936 C C . GLY A 1 118 ? 0.840 -8.968 10.871 1.00 65.50 118 GLY A C 1
ATOM 937 O O . GLY A 1 118 ? 1.793 -9.002 10.097 1.00 65.50 118 GLY A O 1
ATOM 938 N N . GLY A 1 119 ? 0.359 -10.042 11.495 1.00 69.50 119 GLY A N 1
ATOM 939 C CA . GLY A 1 119 ? 0.738 -11.403 11.124 1.00 69.50 119 GLY A CA 1
ATOM 940 C C . GLY A 1 119 ? 0.137 -11.816 9.776 1.00 69.50 119 GLY A C 1
ATOM 941 O O . GLY A 1 119 ? -0.070 -10.994 8.885 1.00 69.50 119 GLY A O 1
ATOM 942 N N . SER A 1 120 ? -0.174 -13.103 9.622 1.00 74.69 120 SER A N 1
ATOM 943 C CA . SER A 1 120 ? -0.904 -13.583 8.444 1.00 74.69 120 SER A CA 1
ATOM 944 C C . SER A 1 120 ? -2.284 -12.919 8.375 1.00 74.69 120 SER A C 1
ATOM 946 O O . SER A 1 120 ? -3.100 -13.096 9.279 1.00 74.69 120 SER A O 1
ATOM 948 N N . VAL A 1 121 ? -2.531 -12.137 7.322 1.00 84.31 121 VAL A N 1
ATOM 949 C CA . VAL A 1 121 ? -3.779 -11.390 7.125 1.00 84.31 121 VAL A CA 1
ATOM 950 C C . VAL A 1 121 ? -4.542 -11.892 5.908 1.00 84.31 121 VAL A C 1
ATOM 952 O O . VAL A 1 121 ? -3.955 -12.224 4.878 1.00 84.31 121 VAL A O 1
ATOM 955 N N . ASN A 1 122 ? -5.871 -11.908 6.002 1.00 87.88 122 ASN A N 1
ATOM 956 C CA . ASN A 1 122 ? -6.724 -12.234 4.867 1.00 87.88 122 ASN A CA 1
ATOM 957 C C . ASN A 1 122 ? -7.056 -10.947 4.092 1.00 87.88 122 ASN A C 1
ATOM 959 O O . ASN A 1 122 ? -7.890 -10.153 4.530 1.00 87.88 122 ASN A O 1
ATOM 963 N N . LYS A 1 123 ? -6.395 -10.753 2.939 1.00 89.38 123 LYS A N 1
ATOM 964 C CA . LYS A 1 123 ? -6.564 -9.579 2.060 1.00 89.38 123 LYS A CA 1
ATOM 965 C C . LYS A 1 123 ? -8.036 -9.303 1.735 1.00 89.38 123 LYS A C 1
ATOM 967 O O . LYS A 1 123 ? -8.481 -8.171 1.884 1.00 89.38 123 LYS A O 1
ATOM 972 N N . SER A 1 124 ? -8.791 -10.324 1.328 1.00 88.56 124 SER A N 1
ATOM 973 C CA . SER A 1 124 ? -10.189 -10.158 0.911 1.00 88.56 124 SER A CA 1
ATOM 974 C C . SER A 1 124 ? -11.095 -9.737 2.065 1.00 88.56 124 SER A C 1
ATOM 976 O O . SER A 1 124 ? -11.959 -8.889 1.880 1.00 88.56 124 SER A O 1
ATOM 978 N N . ARG A 1 125 ? -10.879 -10.282 3.271 1.00 89.31 125 ARG A N 1
ATOM 979 C CA . ARG A 1 125 ? -11.637 -9.872 4.466 1.00 89.31 125 ARG A CA 1
ATOM 980 C C . ARG A 1 125 ? -11.356 -8.414 4.822 1.00 89.31 125 ARG A C 1
ATOM 982 O O . ARG A 1 125 ? -12.299 -7.645 4.968 1.00 89.31 125 ARG A O 1
ATOM 989 N N . LEU A 1 126 ? -10.079 -8.024 4.866 1.00 90.12 126 LEU A N 1
ATOM 990 C CA . LEU A 1 126 ? -9.690 -6.650 5.189 1.00 90.12 126 LEU A CA 1
ATOM 991 C C . LEU A 1 126 ? -10.256 -5.635 4.190 1.00 90.12 126 LEU A C 1
ATOM 993 O O . LEU A 1 126 ? -10.815 -4.629 4.614 1.00 90.12 126 LEU A O 1
ATOM 997 N N . LEU A 1 127 ? -10.156 -5.903 2.883 1.00 88.31 127 LEU A N 1
ATOM 998 C CA . LEU A 1 127 ? -10.690 -5.007 1.848 1.00 88.31 127 LEU A CA 1
ATOM 999 C C . LEU A 1 127 ? -12.223 -4.885 1.890 1.00 88.31 127 LEU A C 1
ATOM 1001 O O . LEU A 1 127 ? -12.755 -3.863 1.475 1.00 88.31 127 LEU A O 1
ATOM 1005 N N . ASN A 1 128 ? -12.921 -5.882 2.442 1.00 87.50 128 ASN A N 1
ATOM 1006 C CA . ASN A 1 128 ? -14.366 -5.838 2.683 1.00 87.50 128 ASN A CA 1
ATOM 1007 C C . ASN A 1 128 ? -14.739 -5.194 4.035 1.00 87.50 128 ASN A C 1
ATOM 1009 O O . ASN A 1 128 ? -15.902 -5.239 4.432 1.00 87.50 128 ASN A O 1
ATOM 1013 N N . GLY A 1 129 ? -13.773 -4.627 4.765 1.00 83.75 129 GLY A N 1
ATOM 1014 C CA . GLY A 1 129 ? -13.992 -3.984 6.064 1.00 83.75 129 GLY A CA 1
ATOM 1015 C C . GLY A 1 129 ? -14.043 -4.946 7.257 1.00 83.75 129 GLY A C 1
ATOM 1016 O O . GLY A 1 129 ? -14.262 -4.511 8.386 1.00 83.75 129 GLY A O 1
ATOM 1017 N N . ASP A 1 130 ? -13.802 -6.244 7.054 1.00 89.81 130 ASP A N 1
ATOM 1018 C CA . ASP A 1 130 ? -13.672 -7.197 8.155 1.00 89.81 130 ASP A CA 1
ATOM 1019 C C . ASP A 1 130 ? -12.265 -7.129 8.748 1.00 89.81 130 ASP A C 1
ATOM 1021 O O . ASP A 1 130 ? -11.292 -7.700 8.243 1.00 89.81 130 ASP A O 1
ATOM 1025 N N . LEU A 1 131 ? -12.179 -6.427 9.873 1.00 90.94 131 LEU A N 1
ATOM 1026 C CA . LEU A 1 131 ? -10.920 -6.169 10.548 1.00 90.94 131 LEU A CA 1
ATOM 1027 C C . LEU A 1 131 ? -10.442 -7.351 11.389 1.00 90.94 131 LEU A C 1
ATOM 1029 O O . LEU A 1 131 ? -9.337 -7.272 11.901 1.00 90.94 131 LEU A O 1
ATOM 1033 N N . SER A 1 132 ? -11.207 -8.429 11.588 1.00 87.81 132 SER A N 1
ATOM 1034 C CA . SER A 1 132 ? -10.889 -9.477 12.580 1.00 87.81 132 SER A CA 1
ATOM 1035 C C . SER A 1 132 ? -9.488 -10.089 12.440 1.00 87.81 132 SER A C 1
ATOM 1037 O O . SER A 1 132 ? -8.873 -10.415 13.451 1.00 87.81 132 SER A O 1
ATOM 1039 N N . SER A 1 133 ? -8.947 -10.169 11.218 1.00 85.88 133 SER A N 1
ATOM 1040 C CA . SER A 1 133 ? -7.585 -10.655 10.955 1.00 85.88 133 SER A CA 1
ATOM 1041 C C . SER A 1 133 ? -6.475 -9.600 11.084 1.00 85.88 133 SER A C 1
ATOM 1043 O O . SER A 1 133 ? -5.311 -9.929 10.879 1.00 85.88 133 SER A O 1
ATOM 1045 N N . SER A 1 134 ? -6.798 -8.333 11.361 1.00 89.19 134 SER A N 1
ATOM 1046 C CA . SER A 1 134 ? -5.801 -7.269 11.550 1.00 89.19 134 SER A CA 1
ATOM 1047 C C . SER A 1 134 ? -5.026 -7.439 12.859 1.00 89.19 134 SER A C 1
ATOM 1049 O O . SER A 1 134 ? -5.458 -8.136 13.779 1.00 89.19 134 SER A O 1
ATOM 1051 N N . ALA A 1 135 ? -3.903 -6.730 12.985 1.00 87.31 135 ALA A N 1
ATOM 1052 C CA . ALA A 1 135 ? -3.188 -6.615 14.248 1.00 87.31 135 ALA A CA 1
ATOM 1053 C C . ALA A 1 135 ? -4.082 -6.012 15.347 1.00 87.31 135 ALA A C 1
ATOM 1055 O O . ALA A 1 135 ? -5.033 -5.272 15.074 1.00 87.31 135 ALA A O 1
ATOM 1056 N N . SER A 1 136 ? -3.734 -6.305 16.603 1.00 88.25 136 SER A N 1
ATOM 1057 C CA . SER A 1 136 ? -4.355 -5.700 17.784 1.00 88.25 136 SER A CA 1
ATOM 1058 C C . SER A 1 136 ? -3.815 -4.278 17.998 1.00 88.25 136 SER A C 1
ATOM 1060 O O . SER A 1 136 ? -2.855 -4.059 18.753 1.00 88.25 136 SER A O 1
ATOM 1062 N N . THR A 1 137 ? -4.411 -3.327 17.279 1.00 91.00 137 THR A N 1
ATOM 1063 C CA . THR A 1 137 ? -4.146 -1.878 17.313 1.00 91.00 137 THR A CA 1
ATOM 1064 C C . THR A 1 137 ? -5.459 -1.114 17.411 1.00 91.00 137 THR A C 1
ATOM 1066 O O . THR A 1 137 ? -6.500 -1.653 17.061 1.00 91.00 137 THR A O 1
ATOM 1069 N N . GLU A 1 138 ? -5.434 0.133 17.872 1.00 92.50 138 GLU A N 1
ATOM 1070 C CA . GLU A 1 138 ? -6.657 0.947 17.989 1.00 92.50 138 GLU A CA 1
ATOM 1071 C C . GLU A 1 138 ? -7.149 1.438 16.628 1.00 92.50 138 GLU A C 1
ATOM 1073 O O . GLU A 1 138 ? -8.352 1.568 16.403 1.00 92.50 138 GLU A O 1
ATOM 1078 N N . VAL A 1 139 ? -6.212 1.682 15.712 1.00 93.88 139 VAL A N 1
ATOM 1079 C CA . VAL A 1 139 ? -6.491 2.129 14.350 1.00 93.88 139 VAL A CA 1
ATOM 1080 C C . VAL A 1 139 ? -6.011 1.086 13.347 1.00 93.88 139 VAL A C 1
ATOM 1082 O O . VAL A 1 139 ? -4.953 0.473 13.521 1.00 93.88 139 VAL A O 1
ATOM 1085 N N . VAL A 1 140 ? -6.791 0.873 12.291 1.00 94.88 140 VAL A N 1
ATOM 1086 C CA . VAL A 1 140 ? -6.419 0.024 11.154 1.00 94.88 140 VAL A CA 1
ATOM 1087 C C . VAL A 1 140 ? -6.612 0.811 9.868 1.00 94.88 140 VAL A C 1
ATOM 1089 O O . VAL A 1 140 ? -7.712 1.273 9.588 1.00 94.88 140 VAL A O 1
ATOM 1092 N N . CYS A 1 141 ? -5.550 0.951 9.088 1.00 95.19 141 CYS A N 1
ATOM 1093 C CA . CYS A 1 141 ? -5.569 1.501 7.741 1.00 95.19 141 CYS A CA 1
ATOM 1094 C C . CYS A 1 141 ? -5.562 0.342 6.743 1.00 95.19 141 CYS A C 1
ATOM 1096 O O . CYS A 1 141 ? -4.676 -0.515 6.789 1.00 95.19 141 CYS A O 1
ATOM 1098 N N . VAL A 1 142 ? -6.557 0.299 5.861 1.00 95.88 142 VAL A N 1
ATOM 1099 C CA . VAL A 1 142 ? -6.684 -0.708 4.807 1.00 95.88 142 VAL A CA 1
ATOM 1100 C C . VAL A 1 142 ? -6.892 -0.007 3.478 1.00 95.88 142 VAL A C 1
ATOM 1102 O O . VAL A 1 142 ? -7.752 0.857 3.350 1.00 95.88 142 VAL A O 1
ATOM 1105 N N . GLY A 1 143 ? -6.129 -0.399 2.468 1.00 95.50 143 GLY A N 1
ATOM 1106 C CA . GLY A 1 143 ? -6.216 0.224 1.163 1.00 95.50 143 GLY A CA 1
ATOM 1107 C C . GLY A 1 143 ? -5.709 -0.637 0.028 1.00 95.50 143 GLY A C 1
ATOM 1108 O O . GLY A 1 143 ? -5.215 -1.755 0.200 1.00 95.50 143 GLY A O 1
ATOM 1109 N N . SER A 1 144 ? -5.809 -0.062 -1.157 1.00 96.06 144 SER A N 1
ATOM 1110 C CA . SER A 1 144 ? -5.308 -0.625 -2.394 1.00 96.06 144 SER A CA 1
ATOM 1111 C C . SER A 1 144 ? -4.457 0.388 -3.135 1.00 96.06 144 SER A C 1
ATOM 1113 O O . SER A 1 144 ? -4.717 1.592 -3.108 1.00 96.06 144 SER A O 1
ATOM 1115 N N . THR A 1 145 ? -3.471 -0.117 -3.857 1.00 96.69 145 THR A N 1
ATOM 1116 C CA . THR A 1 145 ? -2.687 0.674 -4.790 1.00 96.69 145 THR A CA 1
ATOM 1117 C C . THR A 1 145 ? -2.584 -0.038 -6.128 1.00 96.69 145 THR A C 1
ATOM 1119 O O . THR A 1 145 ? -2.485 -1.264 -6.192 1.00 96.69 145 THR A O 1
ATOM 1122 N N . ASP A 1 146 ? -2.618 0.741 -7.201 1.00 96.69 146 ASP A N 1
ATOM 1123 C CA . ASP A 1 146 ? -2.248 0.285 -8.532 1.00 96.69 146 ASP A CA 1
ATOM 1124 C C . ASP A 1 146 ? -1.275 1.295 -9.122 1.00 96.69 146 ASP A C 1
ATOM 1126 O O . ASP A 1 146 ? -1.466 2.508 -8.998 1.00 96.69 146 ASP A O 1
ATOM 1130 N N . TYR A 1 147 ? -0.225 0.802 -9.762 1.00 95.06 147 TYR A N 1
ATOM 1131 C CA . TYR A 1 147 ? 0.681 1.661 -10.496 1.00 95.06 147 TYR A CA 1
ATOM 1132 C C . TYR A 1 147 ? 1.177 0.993 -11.765 1.00 95.06 147 TYR A C 1
ATOM 1134 O O . TYR A 1 147 ? 1.342 -0.223 -11.849 1.00 95.06 147 TYR A O 1
ATOM 1142 N N . SER A 1 148 ? 1.399 1.828 -12.773 1.00 96.38 148 SER A N 1
ATOM 1143 C CA . SER A 1 148 ? 1.815 1.424 -14.112 1.00 96.38 148 SER A CA 1
ATOM 1144 C C . SER A 1 148 ? 2.993 2.269 -14.577 1.00 96.38 148 SER A C 1
ATOM 1146 O O . SER A 1 148 ? 3.070 3.462 -14.269 1.00 96.38 148 SER A O 1
ATOM 1148 N N . PHE A 1 149 ? 3.907 1.635 -15.308 1.00 96.56 149 PHE A N 1
ATOM 1149 C CA . PHE A 1 149 ? 5.128 2.251 -15.812 1.00 96.56 149 PHE A CA 1
ATOM 1150 C C . PHE A 1 149 ? 5.077 2.374 -17.332 1.00 96.56 149 PHE A C 1
ATOM 1152 O O . PHE A 1 149 ? 4.659 1.448 -18.024 1.00 96.56 149 PHE A O 1
ATOM 1159 N N . TYR A 1 150 ? 5.514 3.522 -17.843 1.00 95.19 150 TYR A N 1
ATOM 1160 C CA . TYR A 1 150 ? 5.569 3.815 -19.273 1.00 95.19 150 TYR A CA 1
ATOM 1161 C C . TYR A 1 150 ? 6.895 4.496 -19.594 1.00 95.19 150 TYR A C 1
ATOM 1163 O O . TYR A 1 150 ? 7.241 5.495 -18.962 1.00 95.19 150 TYR A O 1
ATOM 1171 N N . THR A 1 151 ? 7.621 3.993 -20.586 1.00 95.50 151 THR A N 1
ATOM 1172 C CA . THR A 1 151 ? 8.855 4.624 -21.067 1.00 95.50 151 THR A CA 1
ATOM 1173 C C . THR A 1 151 ? 8.535 5.583 -22.208 1.00 95.50 151 THR A C 1
ATOM 1175 O O . THR A 1 151 ? 7.820 5.223 -23.143 1.00 95.50 151 THR A O 1
ATOM 1178 N N . ASN A 1 152 ? 9.051 6.809 -22.142 1.00 88.44 152 ASN A N 1
ATOM 1179 C CA . ASN A 1 152 ? 8.910 7.783 -23.222 1.00 88.44 152 ASN A CA 1
ATOM 1180 C C . ASN A 1 152 ? 10.088 7.711 -24.218 1.00 88.44 152 ASN A C 1
ATOM 1182 O O . ASN A 1 152 ? 11.062 6.986 -24.018 1.00 88.44 152 ASN A O 1
ATOM 1186 N N . SER A 1 153 ? 10.018 8.496 -25.296 1.00 87.56 153 SER A N 1
ATOM 1187 C CA . SER A 1 153 ? 11.061 8.554 -26.335 1.00 87.56 153 SER A CA 1
ATOM 1188 C C . SER A 1 153 ? 12.432 9.031 -25.835 1.00 87.56 153 SER A C 1
ATOM 1190 O O . SER A 1 153 ? 13.435 8.802 -26.503 1.00 87.56 153 SER A O 1
ATOM 1192 N N . GLN A 1 154 ? 12.493 9.662 -24.661 1.0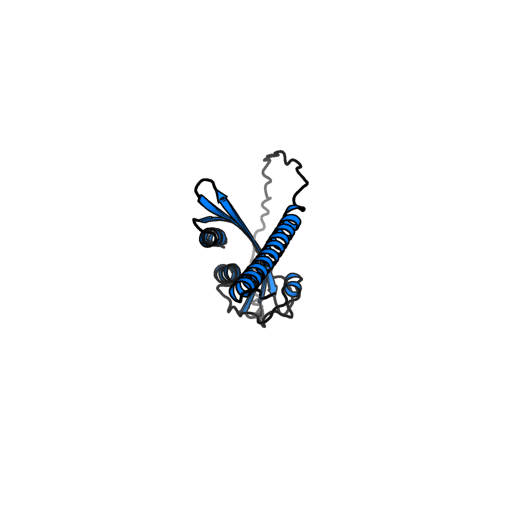0 89.50 154 GLN A N 1
ATOM 1193 C CA . GLN A 1 154 ? 13.717 10.148 -24.019 1.00 89.50 154 GLN A CA 1
ATOM 1194 C C . GLN A 1 154 ? 14.311 9.126 -23.037 1.00 89.50 154 GLN A C 1
ATOM 1196 O O . GLN A 1 154 ? 15.178 9.481 -22.245 1.00 89.50 154 GLN A O 1
ATOM 1201 N N . GLN A 1 155 ? 13.838 7.873 -23.061 1.00 90.88 155 GLN A N 1
ATOM 1202 C CA . GLN A 1 155 ? 14.233 6.809 -22.127 1.00 90.88 155 GLN A CA 1
ATOM 1203 C C . GLN A 1 155 ? 13.926 7.127 -20.651 1.00 90.88 155 GLN A C 1
ATOM 1205 O O . GLN A 1 155 ? 14.462 6.482 -19.754 1.00 90.88 155 GLN A O 1
ATOM 1210 N N . LEU A 1 156 ? 13.033 8.085 -20.382 1.00 93.25 156 LEU A N 1
ATOM 1211 C CA . LEU A 1 156 ? 12.527 8.341 -19.036 1.00 93.25 156 LEU A CA 1
ATOM 1212 C C . LEU A 1 156 ? 11.323 7.445 -18.757 1.00 93.25 156 LEU A C 1
ATOM 1214 O O . LEU A 1 156 ? 10.463 7.240 -19.619 1.00 93.25 156 LEU A O 1
ATOM 1218 N N . ILE A 1 157 ? 11.240 6.954 -17.526 1.00 96.62 157 ILE A N 1
ATOM 1219 C CA . ILE A 1 157 ? 10.153 6.107 -17.047 1.00 96.62 157 ILE A CA 1
ATOM 1220 C C . ILE A 1 157 ? 9.170 6.968 -16.260 1.00 96.62 157 ILE A C 1
ATOM 1222 O O . ILE A 1 157 ? 9.537 7.648 -15.304 1.00 96.62 157 ILE A O 1
ATOM 1226 N N . THR A 1 158 ? 7.903 6.930 -16.661 1.00 96.88 158 THR A N 1
ATOM 1227 C CA . THR A 1 158 ? 6.786 7.562 -15.956 1.00 96.88 158 THR A CA 1
ATOM 1228 C C . THR A 1 158 ? 6.018 6.505 -15.178 1.00 96.88 158 THR A C 1
ATOM 1230 O O . THR A 1 158 ? 5.523 5.549 -15.766 1.00 96.88 158 THR A O 1
ATOM 1233 N N . CYS A 1 159 ? 5.871 6.700 -13.873 1.00 97.31 159 CYS A N 1
ATOM 1234 C CA . CYS A 1 159 ? 4.993 5.925 -13.006 1.00 97.31 159 CYS A CA 1
ATOM 1235 C C . CYS A 1 159 ? 3.680 6.690 -12.812 1.00 97.31 159 CYS A C 1
ATOM 1237 O O . CYS A 1 159 ? 3.712 7.824 -12.332 1.00 97.31 159 CYS A O 1
ATOM 1239 N N . LYS A 1 160 ? 2.538 6.088 -13.157 1.00 97.62 160 LYS A N 1
ATOM 1240 C CA . LYS A 1 160 ? 1.209 6.556 -12.728 1.00 97.62 160 LYS A CA 1
ATOM 1241 C C . LYS A 1 160 ? 0.785 5.735 -11.521 1.00 97.62 160 LYS A C 1
ATOM 1243 O O . LYS A 1 160 ? 0.746 4.515 -11.636 1.00 97.62 160 LYS A O 1
ATOM 1248 N N . LEU A 1 161 ? 0.482 6.390 -10.405 1.00 97.31 161 LEU A N 1
ATOM 1249 C CA . LEU A 1 161 ? 0.139 5.773 -9.127 1.00 97.31 161 LEU A CA 1
ATOM 1250 C C . LEU A 1 161 ? -1.273 6.185 -8.713 1.00 97.31 161 LEU A C 1
ATOM 1252 O O . LEU A 1 161 ? -1.556 7.375 -8.567 1.00 97.31 161 LEU A O 1
ATOM 1256 N N . HIS A 1 162 ? -2.107 5.187 -8.441 1.00 97.69 162 HIS A N 1
ATOM 1257 C CA . HIS A 1 162 ? -3.370 5.324 -7.734 1.00 97.69 162 HIS A CA 1
ATOM 1258 C C . HIS A 1 162 ? -3.220 4.698 -6.346 1.00 97.69 162 HIS A C 1
ATOM 1260 O O . HIS A 1 162 ? -2.806 3.543 -6.212 1.00 97.69 162 HIS A O 1
ATOM 1266 N N . LEU A 1 163 ? -3.536 5.463 -5.306 1.00 96.94 163 LEU A N 1
ATOM 1267 C CA . LEU A 1 163 ? -3.519 5.015 -3.918 1.00 96.94 163 LEU A CA 1
ATOM 1268 C C . LEU A 1 163 ? -4.846 5.390 -3.277 1.00 96.94 163 LEU A C 1
ATOM 1270 O O . LEU A 1 163 ? -5.201 6.561 -3.248 1.00 96.94 163 LEU A O 1
ATOM 1274 N N . PHE A 1 164 ? -5.542 4.405 -2.730 1.00 95.88 164 PHE A N 1
ATOM 1275 C CA . PHE A 1 164 ? -6.753 4.604 -1.950 1.00 95.88 164 PHE A CA 1
ATOM 1276 C C . PHE A 1 164 ? -6.624 3.839 -0.641 1.00 95.88 164 PHE A C 1
ATOM 1278 O O . PHE A 1 164 ? -6.252 2.664 -0.658 1.00 95.88 164 PHE A O 1
ATOM 1285 N N . PHE A 1 165 ? -6.934 4.476 0.483 1.00 95.88 165 PHE A N 1
ATOM 1286 C CA . PHE A 1 165 ? -7.017 3.784 1.760 1.00 95.88 165 PHE A CA 1
ATOM 1287 C C . PHE A 1 165 ? -8.059 4.395 2.683 1.00 95.88 165 PHE A C 1
ATOM 1289 O O . PHE A 1 165 ? -8.211 5.612 2.786 1.00 95.88 165 PHE A O 1
ATOM 1296 N N . ASP A 1 166 ? -8.716 3.503 3.409 1.00 96.19 166 ASP A N 1
ATOM 1297 C CA . ASP A 1 166 ? -9.652 3.819 4.463 1.00 96.19 166 ASP A CA 1
ATOM 1298 C C . ASP A 1 166 ? -9.048 3.473 5.814 1.00 96.19 166 ASP A C 1
ATOM 1300 O O . ASP A 1 166 ? -8.397 2.443 6.005 1.00 96.19 166 ASP A O 1
ATOM 1304 N N . THR A 1 167 ? -9.294 4.351 6.774 1.00 95.25 167 THR A N 1
ATOM 1305 C CA . THR A 1 167 ? -8.833 4.173 8.144 1.00 95.25 167 THR A CA 1
ATOM 1306 C C . THR A 1 167 ? -10.031 3.890 9.034 1.00 95.25 167 THR A C 1
ATOM 1308 O O . THR A 1 167 ? -11.066 4.530 8.894 1.00 95.25 167 THR A O 1
ATOM 1311 N N . TYR A 1 168 ? -9.905 2.952 9.965 1.00 94.44 168 TYR A N 1
ATOM 1312 C CA . TYR A 1 168 ? -10.985 2.502 10.836 1.00 94.44 168 TYR A CA 1
ATOM 1313 C C . TYR A 1 168 ? -10.541 2.508 12.294 1.00 94.44 168 TYR A C 1
ATOM 1315 O O . TYR A 1 168 ? -9.401 2.160 12.612 1.00 94.44 168 TYR A O 1
ATOM 1323 N N . ASN A 1 169 ? -11.465 2.842 13.191 1.00 93.00 169 ASN A N 1
ATOM 1324 C CA . ASN A 1 169 ? -11.325 2.513 14.602 1.00 93.00 169 ASN A CA 1
ATOM 1325 C C . ASN A 1 169 ? -11.582 1.010 14.768 1.00 93.00 169 ASN A C 1
ATOM 1327 O O . ASN A 1 169 ? -12.648 0.508 14.414 1.00 93.00 169 ASN A O 1
ATOM 1331 N N . LYS A 1 170 ? -10.600 0.281 15.294 1.00 90.50 170 LYS A N 1
ATOM 1332 C CA . LYS A 1 170 ? -10.649 -1.177 15.439 1.00 90.50 170 LYS A CA 1
ATOM 1333 C C . LYS A 1 170 ? -11.739 -1.650 16.398 1.00 90.50 170 LYS A C 1
ATOM 1335 O O . LYS A 1 170 ? -12.316 -2.709 16.170 1.00 90.50 170 LYS A O 1
ATOM 1340 N N . ASN A 1 171 ? -11.993 -0.891 17.462 1.00 89.44 171 ASN A N 1
ATOM 1341 C CA . ASN A 1 171 ? -12.919 -1.279 18.525 1.00 89.44 171 ASN A CA 1
ATOM 1342 C C . ASN A 1 171 ? -14.374 -1.124 18.081 1.00 89.44 171 ASN A C 1
ATOM 1344 O O . ASN A 1 171 ? -15.221 -1.931 18.448 1.00 89.44 171 ASN A O 1
ATOM 1348 N N . THR A 1 172 ? -14.660 -0.093 17.287 1.00 90.50 172 THR A N 1
ATOM 1349 C CA . THR A 1 172 ? -16.021 0.230 16.838 1.00 90.50 172 THR A CA 1
ATOM 1350 C C . THR A 1 172 ? -16.298 -0.198 15.397 1.00 90.50 172 THR A C 1
ATOM 1352 O O . THR A 1 172 ? -17.452 -0.221 14.982 1.00 90.50 172 THR A O 1
ATOM 1355 N N . GLY A 1 173 ? -15.262 -0.484 14.603 1.00 89.31 173 GLY A N 1
ATOM 1356 C CA . GLY A 1 173 ? -15.366 -0.718 13.159 1.00 89.31 173 GLY A CA 1
ATOM 1357 C C . GLY A 1 173 ? -15.700 0.540 12.348 1.00 89.31 173 GLY A C 1
ATOM 1358 O O . GLY A 1 173 ? -15.867 0.467 11.133 1.00 89.31 173 GLY A O 1
ATOM 1359 N N . THR A 1 174 ? -15.803 1.709 12.988 1.00 92.06 174 THR A N 1
ATOM 1360 C CA . THR A 1 174 ? -16.218 2.943 12.315 1.00 92.06 174 THR A CA 1
ATOM 1361 C C . THR A 1 174 ? -15.078 3.529 11.494 1.00 92.06 174 THR A C 1
ATOM 1363 O O . THR A 1 174 ? -13.964 3.700 11.998 1.00 92.06 174 THR A O 1
ATOM 1366 N N . LYS A 1 175 ? -15.374 3.905 10.247 1.00 93.00 175 LYS A N 1
ATOM 1367 C CA . LYS A 1 175 ? -14.437 4.597 9.359 1.00 93.00 175 LYS A CA 1
ATOM 1368 C C . LYS A 1 175 ? -14.102 5.999 9.887 1.00 93.00 175 LYS A C 1
ATOM 1370 O O . LYS A 1 175 ? -14.988 6.797 10.180 1.00 93.00 175 LYS A O 1
ATOM 1375 N N . LEU A 1 176 ? -12.814 6.303 9.967 1.00 92.62 176 LEU A N 1
ATOM 1376 C CA . LEU A 1 176 ? -12.232 7.591 10.324 1.00 92.62 176 LEU A CA 1
ATOM 1377 C C . LEU A 1 176 ? -11.996 8.400 9.042 1.00 92.62 176 LEU A C 1
ATOM 1379 O O . LEU A 1 176 ? -10.937 8.312 8.417 1.00 92.62 176 LEU A O 1
ATOM 1383 N N . GLN A 1 177 ? -12.997 9.185 8.633 1.00 88.12 177 GLN A N 1
ATOM 1384 C CA . GLN A 1 177 ? -12.951 9.946 7.375 1.00 88.12 177 GLN A CA 1
ATOM 1385 C C . GLN A 1 177 ? -11.775 10.929 7.309 1.00 88.12 177 GLN A C 1
ATOM 1387 O O . GLN A 1 177 ? -11.146 11.034 6.266 1.00 88.12 177 GLN A O 1
ATOM 1392 N N . ALA A 1 178 ? -11.413 11.565 8.428 1.00 86.19 178 ALA A N 1
ATOM 1393 C CA . ALA A 1 178 ? -10.290 12.506 8.493 1.00 86.19 178 ALA A CA 1
ATOM 1394 C C . ALA A 1 178 ? -8.924 11.883 8.130 1.00 86.19 178 ALA A C 1
ATOM 1396 O O . ALA A 1 178 ? -7.998 12.597 7.761 1.00 86.19 178 ALA A O 1
ATOM 1397 N N . LEU A 1 179 ? -8.795 10.555 8.232 1.00 85.81 179 LEU A N 1
ATOM 1398 C CA . LEU A 1 179 ? -7.575 9.804 7.922 1.00 85.81 179 LEU A CA 1
ATOM 1399 C C . LEU A 1 179 ? -7.721 8.919 6.678 1.00 85.81 179 LEU A C 1
ATOM 1401 O O . LEU A 1 179 ? -6.801 8.175 6.360 1.00 85.81 179 LEU A O 1
ATOM 1405 N N . SER A 1 180 ? -8.873 8.926 6.009 1.00 89.88 180 SER A N 1
ATOM 1406 C CA . SER A 1 180 ? -9.085 8.146 4.785 1.00 89.88 180 SER A CA 1
ATOM 1407 C C . SER A 1 180 ? -8.740 9.023 3.584 1.00 89.88 180 SER A C 1
ATOM 1409 O O . SER A 1 180 ? -9.188 10.166 3.528 1.00 89.88 180 SER A O 1
ATOM 1411 N N . GLN A 1 181 ? -7.931 8.526 2.649 1.00 94.19 181 GLN A N 1
ATOM 1412 C CA . GLN A 1 181 ? -7.380 9.341 1.563 1.00 94.19 181 GLN A CA 1
ATOM 1413 C C . GLN A 1 181 ? -7.406 8.615 0.214 1.00 94.19 181 GLN A C 1
ATOM 1415 O O . GLN A 1 181 ? -7.363 7.385 0.140 1.00 94.19 181 GLN A O 1
ATOM 1420 N N . SER A 1 182 ? -7.436 9.400 -0.865 1.00 95.06 182 SER A N 1
ATOM 1421 C CA . SER A 1 182 ? -7.368 8.924 -2.247 1.00 95.06 182 SER A CA 1
ATOM 1422 C C . SER A 1 182 ? -6.477 9.841 -3.080 1.00 95.06 182 SER A C 1
ATOM 1424 O O . SER A 1 182 ? -6.694 11.051 -3.118 1.00 95.06 182 SER A O 1
ATOM 1426 N N . TYR A 1 183 ? -5.499 9.268 -3.776 1.00 95.88 183 TYR A N 1
ATOM 1427 C CA . TYR A 1 183 ? -4.515 9.986 -4.578 1.00 95.88 183 TYR A CA 1
ATOM 1428 C C . TYR A 1 183 ? -4.372 9.370 -5.967 1.00 95.88 183 TYR A C 1
ATOM 1430 O O . TYR A 1 183 ? -4.364 8.150 -6.137 1.00 95.88 183 TYR A O 1
ATOM 1438 N N . SER A 1 184 ? -4.190 10.241 -6.957 1.00 96.19 184 SER A N 1
ATOM 1439 C CA . SER A 1 184 ? -3.842 9.889 -8.332 1.00 96.19 184 SER A CA 1
ATOM 1440 C C . SER A 1 184 ? -2.711 10.804 -8.781 1.00 96.19 184 SER A C 1
ATOM 1442 O O . SER A 1 184 ? -2.935 11.968 -9.110 1.00 96.19 184 SER A O 1
ATOM 1444 N N . VAL A 1 185 ? -1.483 10.294 -8.752 1.00 96.38 185 VAL A N 1
ATOM 1445 C CA . VAL A 1 185 ? -0.265 11.079 -8.989 1.00 96.38 185 VAL A CA 1
ATOM 1446 C C . VAL A 1 185 ? 0.616 10.417 -10.039 1.00 96.38 185 VAL A C 1
ATOM 1448 O O . VAL A 1 185 ? 0.451 9.250 -10.392 1.00 96.38 185 VAL A O 1
ATOM 1451 N N . SER A 1 186 ? 1.570 11.169 -10.582 1.00 96.25 186 SER A N 1
ATOM 1452 C CA . SER A 1 186 ? 2.560 10.621 -11.509 1.00 96.25 186 SER A CA 1
ATOM 1453 C C . SER A 1 186 ? 3.962 11.109 -11.184 1.00 96.25 186 SER A C 1
ATOM 1455 O O . SER A 1 186 ? 4.153 12.278 -10.845 1.00 96.25 186 SER A O 1
ATOM 1457 N N . GLY A 1 187 ? 4.945 10.225 -11.303 1.00 95.38 187 GLY A N 1
ATOM 1458 C CA . GLY A 1 187 ? 6.362 10.511 -11.091 1.00 95.38 187 GLY A CA 1
ATOM 1459 C C . GLY A 1 187 ? 7.192 10.090 -12.294 1.00 95.38 187 GLY A C 1
ATOM 1460 O O . GLY A 1 187 ? 6.811 9.176 -13.015 1.00 95.38 187 GLY A O 1
ATOM 1461 N N . VAL A 1 188 ? 8.310 10.774 -12.520 1.00 96.00 188 VAL A N 1
ATOM 1462 C CA . VAL A 1 188 ? 9.235 10.483 -13.623 1.00 96.00 188 VAL A CA 1
ATOM 1463 C C . VAL A 1 188 ? 10.607 10.182 -13.029 1.00 96.00 188 VAL A C 1
ATOM 1465 O O . VAL A 1 188 ? 11.029 10.871 -12.102 1.00 96.00 188 VAL A O 1
ATOM 1468 N N . GLY A 1 189 ? 11.281 9.156 -13.541 1.00 94.94 189 GLY A N 1
ATOM 1469 C CA . GLY A 1 189 ? 12.619 8.742 -13.117 1.00 94.94 189 GLY A CA 1
ATOM 1470 C C . GLY A 1 189 ? 13.355 7.980 -14.218 1.00 94.94 189 GLY A C 1
ATOM 1471 O O . GLY A 1 189 ? 12.794 7.726 -15.284 1.00 94.94 189 GLY A O 1
ATOM 1472 N N . PHE A 1 190 ? 14.610 7.611 -13.964 1.00 94.06 190 PHE A N 1
ATOM 1473 C CA . PHE A 1 190 ? 15.399 6.797 -14.896 1.00 94.06 190 PHE A CA 1
ATOM 1474 C C . PHE A 1 190 ? 15.163 5.294 -14.691 1.00 94.06 190 PHE A C 1
ATOM 1476 O O . PHE A 1 190 ? 15.474 4.489 -15.564 1.00 94.06 190 PHE A O 1
ATOM 1483 N N . THR A 1 191 ? 14.582 4.914 -13.550 1.00 96.19 191 THR A N 1
ATOM 1484 C CA . THR A 1 191 ? 14.176 3.541 -13.219 1.00 96.19 191 THR A CA 1
ATOM 1485 C C . THR A 1 191 ? 12.743 3.507 -12.680 1.00 96.19 191 THR A C 1
ATOM 1487 O O . THR A 1 191 ? 12.243 4.518 -12.177 1.00 96.19 191 THR A O 1
ATOM 1490 N N . ASP A 1 192 ? 12.095 2.338 -12.710 1.00 95.38 192 ASP A N 1
ATOM 1491 C CA . ASP A 1 192 ? 10.764 2.126 -12.113 1.00 95.38 192 ASP A CA 1
ATOM 1492 C C . ASP A 1 192 ? 10.728 2.554 -10.638 1.00 95.38 192 ASP A C 1
ATOM 1494 O O . ASP A 1 192 ? 9.830 3.276 -10.201 1.00 95.38 192 ASP A O 1
ATOM 1498 N N . ALA A 1 193 ? 11.748 2.163 -9.868 1.00 94.88 193 ALA A N 1
ATOM 1499 C CA . ALA A 1 193 ? 11.849 2.484 -8.448 1.00 94.88 193 ALA A CA 1
ATOM 1500 C C . ALA A 1 193 ? 11.958 3.997 -8.200 1.00 94.88 193 ALA A C 1
ATOM 1502 O O . ALA A 1 193 ? 11.328 4.527 -7.282 1.00 94.88 193 ALA A O 1
ATOM 1503 N N . GLU A 1 194 ? 12.731 4.710 -9.022 1.00 96.06 194 GLU A N 1
ATOM 1504 C CA . GLU A 1 194 ? 12.835 6.168 -8.942 1.00 96.06 194 GLU A CA 1
ATOM 1505 C C . GLU A 1 194 ? 11.525 6.853 -9.317 1.00 96.06 194 GLU A C 1
ATOM 1507 O O . GLU A 1 194 ? 11.064 7.725 -8.579 1.00 96.06 194 GLU A O 1
ATOM 1512 N N . ALA A 1 195 ? 10.901 6.442 -10.423 1.00 96.75 195 ALA A N 1
ATOM 1513 C CA . ALA A 1 195 ? 9.640 7.012 -10.880 1.00 96.75 195 ALA A CA 1
ATOM 1514 C C . ALA A 1 195 ? 8.532 6.830 -9.829 1.00 96.75 195 ALA A C 1
ATOM 1516 O O . ALA A 1 195 ? 7.815 7.785 -9.518 1.00 96.75 195 ALA A O 1
ATOM 1517 N N . LEU A 1 196 ? 8.444 5.643 -9.216 1.00 96.44 196 LEU A N 1
ATOM 1518 C CA . LEU A 1 196 ? 7.522 5.360 -8.113 1.00 96.44 196 LEU A CA 1
ATOM 1519 C C . LEU A 1 196 ? 7.826 6.221 -6.881 1.00 96.44 196 LEU A C 1
ATOM 1521 O O . LEU A 1 196 ? 6.922 6.819 -6.301 1.00 96.44 196 LEU A O 1
ATOM 1525 N N . LYS A 1 197 ? 9.100 6.345 -6.495 1.00 95.69 197 LYS A N 1
ATOM 1526 C CA . LYS A 1 197 ? 9.511 7.188 -5.363 1.00 95.69 197 LYS A CA 1
ATOM 1527 C C . LYS A 1 197 ? 9.150 8.658 -5.585 1.00 95.69 197 LYS A C 1
ATOM 1529 O O . LYS A 1 197 ? 8.722 9.329 -4.648 1.00 95.69 197 LYS A O 1
ATOM 1534 N N . VAL A 1 198 ? 9.315 9.165 -6.807 1.00 96.44 198 VAL A N 1
ATOM 1535 C CA . VAL A 1 198 ? 8.909 10.529 -7.178 1.00 96.44 198 VAL A CA 1
ATOM 1536 C C . VAL A 1 198 ? 7.389 10.676 -7.135 1.00 96.44 198 VAL A C 1
ATOM 1538 O O . VAL A 1 198 ? 6.912 11.693 -6.641 1.00 96.44 198 VAL A O 1
ATOM 1541 N N . ALA A 1 199 ? 6.632 9.678 -7.601 1.00 96.81 199 ALA A N 1
ATOM 1542 C CA . ALA A 1 199 ? 5.172 9.687 -7.522 1.00 96.81 199 ALA A CA 1
ATOM 1543 C C . ALA A 1 199 ? 4.701 9.750 -6.059 1.00 96.81 199 ALA A C 1
ATOM 1545 O O . ALA A 1 199 ? 3.941 10.644 -5.703 1.00 96.81 199 ALA A O 1
ATOM 1546 N N . LEU A 1 200 ? 5.230 8.874 -5.198 1.00 96.38 200 LEU A N 1
ATOM 1547 C CA . LEU A 1 200 ? 4.906 8.836 -3.769 1.00 96.38 200 LEU A CA 1
ATOM 1548 C C . LEU A 1 200 ? 5.243 10.151 -3.058 1.00 96.38 200 LEU A C 1
ATOM 1550 O O . LEU A 1 200 ? 4.441 10.647 -2.286 1.00 96.38 200 LEU A O 1
ATOM 1554 N N . ARG A 1 201 ? 6.381 10.786 -3.361 1.00 94.81 201 ARG A N 1
ATOM 1555 C CA . ARG A 1 201 ? 6.750 12.086 -2.762 1.00 94.81 201 ARG A CA 1
ATOM 1556 C C . ARG A 1 201 ? 5.762 13.221 -3.042 1.00 94.81 201 ARG A C 1
ATOM 1558 O O . ARG A 1 201 ? 5.791 14.210 -2.320 1.00 94.81 201 ARG A O 1
ATOM 1565 N N . LYS A 1 202 ? 4.932 13.110 -4.083 1.00 95.31 202 LYS A N 1
ATOM 1566 C CA . LYS A 1 202 ? 3.871 14.088 -4.380 1.00 95.31 202 LYS A CA 1
ATOM 1567 C C . LYS A 1 202 ? 2.625 13.895 -3.512 1.00 95.31 202 LYS A C 1
ATOM 1569 O O . LYS A 1 202 ? 1.724 14.720 -3.572 1.00 95.31 202 LYS A O 1
ATOM 1574 N N . ILE A 1 203 ? 2.559 12.808 -2.746 1.00 92.19 203 ILE A N 1
ATOM 1575 C CA . ILE A 1 203 ? 1.519 12.559 -1.755 1.00 92.19 203 ILE A CA 1
ATOM 1576 C C . ILE A 1 203 ? 2.042 13.097 -0.420 1.00 92.19 203 ILE A C 1
ATOM 1578 O O . ILE A 1 203 ? 2.907 12.493 0.212 1.00 92.19 203 ILE A O 1
ATOM 1582 N N . HIS A 1 204 ? 1.551 14.263 -0.017 1.00 82.75 204 HIS A N 1
ATOM 1583 C CA . HIS A 1 204 ? 1.875 14.901 1.257 1.00 82.75 204 HIS A CA 1
ATOM 1584 C C . HIS A 1 204 ? 0.641 15.630 1.814 1.00 82.75 204 HIS A C 1
ATOM 1586 O O . HIS A 1 204 ? -0.340 15.825 1.091 1.00 82.75 204 HIS A O 1
ATOM 1592 N N . LEU A 1 205 ? 0.700 15.985 3.102 1.00 58.78 205 LEU A N 1
ATOM 1593 C CA . LEU A 1 205 ? -0.260 16.872 3.773 1.00 58.78 205 LEU A CA 1
ATOM 1594 C C . LEU A 1 205 ? -0.031 18.340 3.389 1.00 58.78 205 LEU A C 1
ATOM 1596 O O . LEU A 1 205 ? 1.105 18.670 2.967 1.00 58.78 205 LEU A O 1
#

Sequence (205 aa):
MFQSRRQRKLKNSLSLLLKVLLVVAVLVKLFDWDIKEFFSGAAEDKTEIKTLIEEKDTLTIPLVKADSPLIEAQKSEVAVNPTPNSASIYIFNKTGLDKIVVSHVENTFFTNYKVKAGGSVNKSRLLNGDLSSSASTEVVCVGSTDYSFYTNSQQLITCKLHLFFDTYNKNTGTKLQALSQSYSVSGVGFTDAEALKVALRKIHL